Protein AF-A0A1Y2B8P3-F1 (afdb_monomer)

Structure (mmCIF, N/CA/C/O backbone):
data_AF-A0A1Y2B8P3-F1
#
_entry.id   AF-A0A1Y2B8P3-F1
#
loop_
_atom_site.group_PDB
_atom_site.id
_atom_site.type_symbol
_atom_site.label_atom_id
_atom_site.label_alt_id
_atom_site.label_comp_id
_atom_site.label_asym_id
_atom_site.label_entity_id
_atom_site.label_seq_id
_atom_site.pdbx_PDB_ins_code
_atom_site.Cartn_x
_atom_site.Cartn_y
_atom_site.Cartn_z
_atom_site.occupancy
_atom_site.B_iso_or_equiv
_atom_site.auth_seq_id
_atom_site.auth_comp_id
_atom_site.auth_asym_id
_atom_site.auth_atom_id
_atom_site.pdbx_PDB_model_num
ATOM 1 N N . MET A 1 1 ? 27.038 -26.775 -21.185 1.00 46.72 1 MET A N 1
ATOM 2 C CA . MET A 1 1 ? 25.776 -26.037 -20.957 1.00 46.72 1 MET A CA 1
ATOM 3 C C . MET A 1 1 ? 25.036 -26.763 -19.848 1.00 46.72 1 MET A C 1
ATOM 5 O O . MET A 1 1 ? 24.663 -27.905 -20.057 1.00 46.72 1 MET A O 1
ATOM 9 N N . VAL A 1 2 ? 24.943 -26.176 -18.654 1.00 48.19 2 VAL A N 1
ATOM 10 C CA . VAL A 1 2 ? 24.252 -26.799 -17.509 1.00 48.19 2 VAL A CA 1
ATOM 11 C C . VAL A 1 2 ? 22.767 -26.430 -17.603 1.00 48.19 2 VAL A C 1
ATOM 13 O O . VAL A 1 2 ? 22.477 -25.245 -17.801 1.00 48.19 2 VAL A O 1
ATOM 16 N N . PRO A 1 3 ? 21.832 -27.393 -17.536 1.00 65.56 3 PRO A N 1
ATOM 17 C CA . PRO A 1 3 ? 20.416 -27.124 -17.740 1.00 65.56 3 PRO A CA 1
ATOM 18 C C . PRO A 1 3 ? 19.868 -26.205 -16.641 1.00 65.56 3 PRO A C 1
ATOM 20 O O . PRO A 1 3 ? 20.123 -26.374 -15.453 1.00 65.56 3 PRO A O 1
ATOM 23 N N . HIS A 1 4 ? 19.088 -25.208 -17.061 1.00 61.28 4 HIS A N 1
ATOM 24 C CA . HIS A 1 4 ? 18.508 -24.154 -16.219 1.00 61.28 4 HIS A CA 1
ATOM 25 C C . HIS A 1 4 ? 17.565 -24.693 -15.114 1.00 61.28 4 HIS A C 1
ATOM 27 O O . HIS A 1 4 ? 17.224 -23.961 -14.180 1.00 61.28 4 HIS A O 1
ATOM 33 N N . ASN A 1 5 ? 17.175 -25.969 -15.181 1.00 67.38 5 ASN A N 1
ATOM 34 C CA . ASN A 1 5 ? 16.258 -26.600 -14.232 1.00 67.38 5 ASN A CA 1
ATOM 35 C C . ASN A 1 5 ? 16.913 -26.898 -12.871 1.00 67.38 5 ASN A C 1
ATOM 37 O O . ASN A 1 5 ? 16.301 -26.621 -11.839 1.00 67.38 5 ASN A O 1
ATOM 41 N N . ASP A 1 6 ? 18.196 -27.274 -12.834 1.00 70.31 6 ASP A N 1
ATOM 42 C CA . ASP A 1 6 ? 18.880 -27.635 -11.577 1.00 70.31 6 ASP A CA 1
ATOM 43 C C . ASP A 1 6 ? 18.997 -26.462 -10.593 1.00 70.31 6 ASP A C 1
ATOM 45 O O . ASP A 1 6 ? 19.042 -26.631 -9.370 1.00 70.31 6 ASP A O 1
ATOM 49 N N . ARG A 1 7 ? 19.021 -25.228 -11.112 1.00 74.12 7 ARG A N 1
ATOM 50 C CA . ARG A 1 7 ? 19.123 -24.022 -10.282 1.00 74.12 7 ARG A CA 1
ATOM 51 C C . ARG A 1 7 ? 17.813 -23.711 -9.559 1.00 74.12 7 ARG A C 1
ATOM 53 O O . ARG A 1 7 ? 17.855 -23.206 -8.438 1.00 74.12 7 ARG A O 1
ATOM 60 N N . LEU A 1 8 ? 16.673 -24.012 -10.177 1.00 75.88 8 LEU A N 1
ATOM 61 C CA . LEU A 1 8 ? 15.358 -23.804 -9.572 1.00 75.88 8 LEU A CA 1
ATOM 62 C C . LEU A 1 8 ? 15.060 -24.886 -8.526 1.00 75.88 8 LEU A C 1
ATOM 64 O O . LEU A 1 8 ? 14.583 -24.555 -7.440 1.00 75.88 8 LEU A O 1
ATOM 68 N N . GLU A 1 9 ? 15.455 -26.136 -8.785 1.00 82.94 9 GLU A N 1
ATOM 69 C CA . GLU A 1 9 ? 15.365 -27.242 -7.819 1.00 82.94 9 GLU A CA 1
ATOM 70 C C . GLU A 1 9 ? 16.160 -26.945 -6.535 1.00 82.94 9 GLU A C 1
ATOM 72 O O . GLU A 1 9 ? 15.686 -27.157 -5.415 1.00 82.94 9 GLU A O 1
ATOM 77 N N . LYS A 1 10 ? 17.368 -26.384 -6.688 1.00 82.12 10 LYS A N 1
ATOM 78 C CA . LYS A 1 10 ? 18.251 -26.046 -5.564 1.00 82.12 10 LYS A CA 1
ATOM 79 C C . LYS A 1 10 ? 17.692 -24.918 -4.692 1.00 82.12 10 LYS A C 1
ATOM 81 O O . LYS A 1 10 ? 17.841 -24.957 -3.473 1.00 82.12 10 LYS A O 1
ATOM 86 N N . ILE A 1 11 ? 17.014 -23.938 -5.294 1.00 79.75 11 ILE A N 1
ATOM 87 C CA . ILE A 1 11 ? 16.354 -22.847 -4.557 1.00 79.75 11 ILE A CA 1
ATOM 88 C C . ILE A 1 11 ? 15.115 -23.361 -3.813 1.00 79.75 11 ILE A C 1
ATOM 90 O O . ILE A 1 11 ? 14.851 -22.923 -2.692 1.00 79.75 11 ILE A O 1
ATOM 94 N N . ARG A 1 12 ? 14.382 -24.318 -4.395 1.00 81.81 12 ARG A N 1
ATOM 95 C CA . ARG A 1 12 ? 13.201 -24.925 -3.765 1.00 81.81 12 ARG A CA 1
ATOM 96 C C . ARG A 1 12 ? 13.580 -25.724 -2.513 1.00 81.81 12 ARG A C 1
ATOM 98 O O . ARG A 1 12 ? 13.026 -25.467 -1.447 1.00 81.81 12 ARG A O 1
ATOM 105 N N . LYS A 1 13 ? 14.621 -26.563 -2.604 1.00 83.12 13 LYS A N 1
ATOM 106 C CA . LYS A 1 13 ? 15.152 -27.331 -1.460 1.00 83.12 13 LYS A CA 1
ATOM 107 C C . LYS A 1 13 ? 15.661 -26.448 -0.312 1.00 83.12 13 LYS A C 1
ATOM 109 O O . LYS A 1 13 ? 15.440 -26.780 0.847 1.00 83.12 13 LYS A O 1
ATOM 114 N N . LEU A 1 14 ? 16.284 -25.303 -0.612 1.00 75.44 14 LEU A N 1
ATOM 115 C CA . LEU A 1 14 ? 16.762 -24.365 0.419 1.00 75.44 14 LEU A CA 1
ATOM 116 C C . LEU A 1 14 ? 15.627 -23.631 1.159 1.00 75.44 14 LEU A C 1
ATOM 118 O O . LEU A 1 14 ? 15.814 -23.223 2.305 1.00 75.44 14 LEU A O 1
ATOM 122 N N . ARG A 1 15 ? 14.455 -23.460 0.531 1.00 76.62 15 ARG A N 1
ATOM 123 C CA . ARG A 1 15 ? 13.270 -22.870 1.180 1.00 76.62 15 ARG A CA 1
ATOM 124 C C . ARG A 1 15 ? 12.513 -23.866 2.057 1.00 76.62 15 ARG A C 1
ATOM 126 O O . ARG A 1 15 ? 11.946 -23.464 3.065 1.00 76.62 15 ARG A O 1
ATOM 133 N N . GLU A 1 16 ? 12.520 -25.149 1.714 1.00 73.81 16 GLU A N 1
ATOM 134 C CA . GLU A 1 16 ? 11.875 -26.183 2.537 1.00 73.81 16 GLU A CA 1
ATOM 135 C C . GLU A 1 16 ? 12.675 -26.486 3.812 1.00 73.81 16 GLU A C 1
ATOM 137 O O . GLU A 1 16 ? 12.085 -26.710 4.867 1.00 73.81 16 GLU A O 1
ATOM 142 N N . SER A 1 17 ? 14.010 -26.387 3.770 1.00 65.81 17 SER A N 1
ATOM 143 C CA . SER A 1 17 ? 14.852 -26.590 4.959 1.00 65.81 17 SER A CA 1
ATOM 144 C C . SER A 1 17 ? 14.740 -25.484 6.017 1.00 65.81 17 SER A C 1
ATOM 146 O O . SER A 1 17 ? 15.116 -25.712 7.162 1.00 65.81 17 SER A O 1
ATOM 148 N N . THR A 1 18 ? 14.229 -24.298 5.672 1.00 60.62 18 THR A N 1
ATOM 149 C CA . THR A 1 18 ? 14.088 -23.161 6.605 1.00 60.62 18 THR A CA 1
ATOM 150 C C . THR A 1 18 ? 12.696 -23.030 7.227 1.00 60.62 18 THR A C 1
ATOM 152 O O . THR A 1 18 ? 12.517 -22.218 8.131 1.00 60.62 18 THR A O 1
ATOM 155 N N . LEU A 1 19 ? 11.720 -23.844 6.805 1.00 57.12 19 LEU A N 1
ATOM 156 C CA . LEU A 1 19 ? 10.355 -23.846 7.355 1.00 57.12 19 LEU A CA 1
ATOM 157 C C . LEU A 1 19 ? 10.134 -24.871 8.478 1.00 57.12 19 LEU A C 1
ATOM 159 O O . LEU A 1 19 ? 9.033 -24.958 9.020 1.00 57.12 19 LEU A O 1
ATOM 163 N N . LYS A 1 20 ? 11.167 -25.622 8.875 1.00 52.81 20 LYS A N 1
ATOM 164 C CA . LYS A 1 20 ? 11.094 -26.499 10.046 1.00 52.81 20 LYS A CA 1
ATOM 165 C C . LYS A 1 20 ? 11.298 -25.651 11.306 1.00 52.81 20 LYS A C 1
ATOM 167 O O . LYS A 1 20 ? 12.425 -25.394 11.721 1.00 52.81 20 LYS A O 1
ATOM 172 N N . ALA A 1 21 ? 10.190 -25.134 11.834 1.00 54.94 21 ALA A N 1
ATOM 173 C CA . ALA A 1 21 ? 10.159 -24.329 13.048 1.00 54.94 21 ALA A CA 1
ATOM 174 C C . ALA A 1 21 ? 10.786 -25.102 14.228 1.00 54.94 21 ALA A C 1
ATOM 176 O O . ALA A 1 21 ? 10.507 -26.293 14.376 1.00 54.94 21 ALA A O 1
ATOM 177 N N . PRO A 1 22 ? 11.621 -24.459 15.063 1.00 55.53 22 PRO A N 1
ATOM 178 C CA . PRO A 1 22 ? 12.105 -25.078 16.287 1.00 55.53 22 PRO A CA 1
ATOM 179 C C . PRO A 1 22 ? 10.927 -25.255 17.251 1.00 55.53 22 PRO A C 1
ATOM 181 O O . PRO A 1 22 ? 10.302 -24.274 17.658 1.00 55.53 22 PRO A O 1
ATOM 184 N N . GLU A 1 23 ? 10.609 -26.503 17.598 1.00 54.78 23 GLU A N 1
ATOM 185 C CA . GLU A 1 23 ? 9.696 -26.809 18.698 1.00 54.78 23 GLU A CA 1
ATOM 186 C C . GLU A 1 23 ? 10.291 -26.245 19.993 1.00 54.78 23 GLU A C 1
ATOM 188 O O . GLU A 1 23 ? 11.358 -26.662 20.447 1.00 54.78 23 GLU A O 1
ATOM 193 N N . LEU A 1 24 ? 9.627 -25.234 20.553 1.00 55.31 24 LEU A N 1
ATOM 194 C CA . LEU A 1 24 ? 9.978 -24.674 21.851 1.00 55.31 24 LEU A CA 1
ATOM 195 C C . LEU A 1 24 ? 9.462 -25.606 22.958 1.00 55.31 24 LEU A C 1
ATOM 197 O O . LEU A 1 24 ? 8.311 -26.045 22.887 1.00 55.31 24 LEU A O 1
ATOM 201 N N . PRO A 1 25 ? 10.272 -25.888 23.992 1.00 63.84 25 PRO A N 1
ATOM 202 C CA . PRO A 1 25 ? 9.854 -26.729 25.104 1.00 63.84 25 PRO A CA 1
ATOM 203 C C . PRO A 1 25 ? 8.739 -26.059 25.934 1.00 63.84 25 PRO A C 1
ATOM 205 O O . PRO A 1 25 ? 8.712 -24.829 26.057 1.00 63.84 25 PRO A O 1
ATOM 208 N N . PRO A 1 26 ? 7.829 -26.849 26.535 1.00 56.62 26 PRO A N 1
ATOM 209 C CA . PRO A 1 26 ? 6.727 -26.339 27.343 1.00 56.62 26 PRO A CA 1
ATOM 210 C C . PRO A 1 26 ? 7.243 -25.651 28.615 1.00 56.62 26 PRO A C 1
ATOM 212 O O . PRO A 1 26 ? 7.937 -26.247 29.439 1.00 56.62 26 PRO A O 1
ATOM 215 N N . LEU A 1 27 ? 6.880 -24.378 28.787 1.00 44.50 27 LEU A N 1
ATOM 216 C CA . LEU A 1 27 ? 7.167 -23.608 29.995 1.00 44.50 27 LEU A CA 1
ATOM 217 C C . LEU A 1 27 ? 6.227 -24.051 31.125 1.00 44.50 27 LEU A C 1
ATOM 219 O O . LEU A 1 27 ? 5.074 -23.628 31.195 1.00 44.50 27 LEU A O 1
ATOM 223 N N . HIS A 1 28 ? 6.735 -24.879 32.035 1.00 43.12 28 HIS A N 1
ATOM 224 C CA . HIS A 1 28 ? 6.112 -25.110 33.335 1.00 43.12 28 HIS A CA 1
ATOM 225 C C . HIS A 1 28 ? 6.264 -23.848 34.198 1.00 43.12 28 HIS A C 1
ATOM 227 O O . HIS A 1 28 ? 7.328 -23.573 34.748 1.00 43.12 28 HIS A O 1
ATOM 233 N N . LEU A 1 29 ? 5.191 -23.066 34.314 1.00 45.19 29 LEU A N 1
ATOM 234 C CA . LEU A 1 29 ? 5.095 -21.974 35.280 1.00 45.19 29 LEU A CA 1
ATOM 235 C C . LEU A 1 29 ? 4.872 -22.574 36.676 1.00 45.19 29 LEU A C 1
ATOM 237 O O . LEU A 1 29 ? 3.824 -23.148 36.962 1.00 45.19 29 LEU A O 1
ATOM 241 N N . SER A 1 30 ? 5.875 -22.462 37.546 1.00 48.34 30 SER A N 1
ATOM 242 C CA . SER A 1 30 ? 5.807 -22.900 38.941 1.00 48.34 30 SER A CA 1
ATOM 243 C C . SER A 1 30 ? 4.8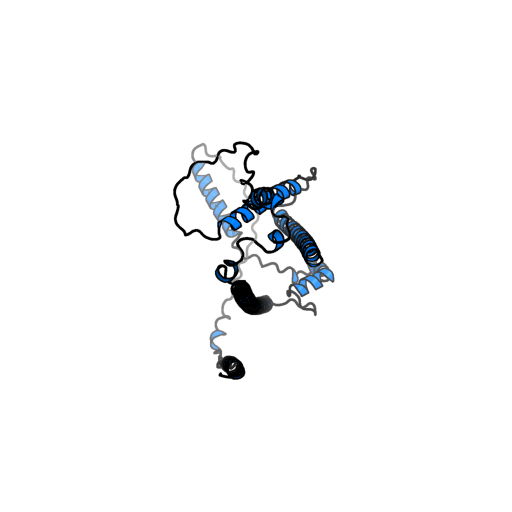07 -22.057 39.746 1.00 48.34 30 SER A C 1
ATOM 245 O O . SER A 1 30 ? 4.876 -20.826 39.749 1.00 48.34 30 SER A O 1
ATOM 247 N N . ALA A 1 31 ? 3.922 -22.738 40.481 1.00 54.88 31 ALA A N 1
ATOM 248 C CA . ALA A 1 31 ? 2.807 -22.207 41.278 1.00 54.88 31 ALA A CA 1
ATOM 249 C C . ALA A 1 31 ? 3.180 -21.184 42.377 1.00 54.88 31 ALA A C 1
ATOM 251 O O . ALA A 1 31 ? 2.311 -20.561 42.982 1.00 54.88 31 ALA A O 1
ATOM 252 N N . THR A 1 32 ? 4.466 -20.956 42.628 1.00 56.25 32 THR A N 1
ATOM 253 C CA . THR A 1 32 ? 4.985 -20.062 43.671 1.00 56.25 32 THR A CA 1
ATOM 254 C C . THR A 1 32 ? 4.811 -18.567 43.376 1.00 56.25 32 THR A C 1
ATOM 256 O O . THR A 1 32 ? 4.870 -17.763 44.304 1.00 56.25 32 THR A O 1
ATOM 259 N N . ALA A 1 33 ? 4.543 -18.165 42.129 1.00 45.50 33 ALA A N 1
ATOM 260 C CA . ALA A 1 33 ? 4.318 -16.753 41.785 1.00 45.50 33 ALA A CA 1
ATOM 261 C C . ALA A 1 33 ? 2.894 -16.249 42.113 1.00 45.50 33 ALA A C 1
ATOM 263 O O . ALA A 1 33 ? 2.689 -15.046 42.266 1.00 45.50 33 ALA A O 1
ATOM 264 N N . LEU A 1 34 ? 1.919 -17.152 42.269 1.00 48.59 34 LEU A N 1
ATOM 265 C CA . LEU A 1 34 ? 0.507 -16.806 42.487 1.00 48.59 34 LEU A CA 1
ATOM 266 C C . LEU A 1 34 ? 0.172 -16.465 43.951 1.00 48.59 34 LEU A C 1
ATOM 268 O O . LEU A 1 34 ? -0.826 -15.801 44.213 1.00 48.59 34 LEU A O 1
ATOM 272 N N . ALA A 1 35 ? 1.026 -16.835 44.909 1.00 50.50 35 ALA A N 1
ATOM 273 C CA . ALA A 1 35 ? 0.770 -16.607 46.335 1.00 50.50 35 ALA A CA 1
ATOM 274 C C . ALA A 1 35 ? 1.104 -15.181 46.826 1.00 50.50 35 ALA A C 1
ATOM 276 O O . ALA A 1 35 ? 0.741 -14.817 47.941 1.00 50.50 35 ALA A O 1
ATOM 277 N N . ARG A 1 36 ? 1.781 -14.347 46.020 1.00 45.12 36 ARG A N 1
ATOM 278 C CA . ARG A 1 36 ? 2.266 -13.024 46.468 1.00 45.12 36 ARG A CA 1
ATOM 279 C C . ARG A 1 36 ? 1.333 -11.851 46.149 1.00 45.12 36 ARG A C 1
ATOM 281 O O . ARG A 1 36 ? 1.611 -10.734 46.568 1.00 45.12 36 ARG A O 1
ATOM 288 N N . ALA A 1 37 ? 0.231 -12.091 45.438 1.00 45.75 37 ALA A N 1
ATOM 289 C CA . ALA A 1 37 ? -0.737 -11.052 45.072 1.00 45.75 37 ALA A CA 1
ATOM 290 C C . ALA A 1 37 ? -1.914 -10.912 46.061 1.00 45.75 37 ALA A C 1
ATOM 292 O O . ALA A 1 37 ? -2.715 -9.994 45.922 1.00 45.75 37 ALA A O 1
ATOM 293 N N . ALA A 1 38 ? -2.026 -11.789 47.067 1.00 49.84 38 ALA A N 1
ATOM 294 C CA . ALA A 1 38 ? -3.210 -11.882 47.928 1.00 49.84 38 ALA A CA 1
ATOM 295 C C . ALA A 1 38 ? -3.135 -11.100 49.260 1.00 49.84 38 ALA A C 1
ATOM 297 O O . ALA A 1 38 ? -4.052 -11.211 50.065 1.00 49.84 38 ALA A O 1
ATOM 298 N N . SER A 1 39 ? -2.080 -10.318 49.533 1.00 48.00 39 SER A N 1
ATOM 299 C CA . SER A 1 39 ? -1.855 -9.727 50.871 1.00 48.00 39 SER A CA 1
ATOM 300 C C . SER A 1 39 ? -1.820 -8.194 50.934 1.00 48.00 39 SER A C 1
ATOM 302 O O . SER A 1 39 ? -1.181 -7.642 51.827 1.00 48.00 39 SER A O 1
ATOM 304 N N . ALA A 1 40 ? -2.477 -7.482 50.017 1.00 40.34 40 ALA A N 1
ATOM 305 C CA . ALA A 1 40 ? -2.547 -6.018 50.056 1.00 40.34 40 ALA A CA 1
ATOM 306 C C . ALA A 1 40 ? -3.995 -5.534 50.236 1.00 40.34 40 ALA A C 1
ATOM 308 O O . ALA A 1 40 ? -4.701 -5.251 49.272 1.00 40.34 40 ALA A O 1
ATOM 309 N N . SER A 1 41 ? -4.433 -5.452 51.492 1.00 44.94 41 SER A N 1
ATOM 310 C CA . SER A 1 41 ? -5.698 -4.830 51.896 1.00 44.94 41 SER A CA 1
ATOM 311 C C . SER A 1 41 ? -5.562 -3.299 51.897 1.00 44.94 41 SER A C 1
ATOM 313 O O . SER A 1 41 ? -4.628 -2.794 52.523 1.00 44.94 41 SER A O 1
ATOM 315 N N . PRO A 1 42 ? -6.472 -2.527 51.274 1.00 46.88 42 PRO A N 1
ATOM 316 C CA . PRO A 1 42 ? -6.477 -1.075 51.402 1.00 46.88 42 PRO A CA 1
ATOM 317 C C . PRO A 1 42 ? -7.298 -0.636 52.624 1.00 46.88 42 PRO A C 1
ATOM 319 O O . PRO A 1 42 ? -8.472 -0.974 52.771 1.00 46.88 42 PRO A O 1
ATOM 322 N N . SER A 1 43 ? -6.665 0.131 53.510 1.00 40.41 43 SER A N 1
ATOM 323 C CA . SER A 1 43 ? -7.282 0.750 54.682 1.00 40.41 43 SER A CA 1
ATOM 324 C C . SER A 1 43 ? -8.236 1.880 54.287 1.00 40.41 43 SER A C 1
ATOM 326 O O . SER A 1 43 ? -7.856 2.830 53.602 1.00 40.41 43 SER A O 1
ATOM 328 N N . ILE A 1 44 ? -9.463 1.772 54.787 1.00 42.38 44 ILE A N 1
ATOM 329 C CA . ILE A 1 44 ? -10.532 2.769 54.770 1.00 42.38 44 ILE A CA 1
ATOM 330 C C . ILE A 1 44 ? -10.110 3.967 55.635 1.00 42.38 44 ILE A C 1
ATOM 332 O O . ILE A 1 44 ? -9.839 3.796 56.821 1.00 42.38 44 ILE A O 1
ATOM 336 N N . ILE A 1 45 ? -10.082 5.176 55.065 1.00 40.94 45 ILE A N 1
ATOM 337 C CA . ILE A 1 45 ? -10.025 6.428 55.834 1.00 40.94 45 ILE A CA 1
ATOM 338 C C . ILE A 1 45 ? -11.376 7.123 55.681 1.00 40.94 45 ILE A C 1
ATOM 340 O O . ILE A 1 45 ? -11.777 7.521 54.587 1.00 40.94 45 ILE A O 1
ATOM 344 N N . SER A 1 46 ? -12.079 7.218 56.806 1.00 40.44 46 SER A N 1
ATOM 345 C CA . SER A 1 46 ? -13.299 7.985 57.002 1.00 40.44 46 SER A CA 1
ATOM 346 C C . SER A 1 46 ? -12.974 9.480 57.052 1.00 40.44 46 SER A C 1
ATOM 348 O O . SER A 1 46 ? -12.143 9.920 57.841 1.00 40.44 46 SER A O 1
ATOM 350 N N . ASN A 1 47 ? -13.656 10.282 56.233 1.00 40.06 47 ASN A N 1
ATOM 351 C CA . ASN A 1 47 ? -13.591 11.738 56.330 1.00 40.06 47 ASN A CA 1
ATOM 352 C C . ASN A 1 47 ? -14.835 12.246 57.055 1.00 40.06 47 ASN A C 1
ATOM 354 O O . ASN A 1 47 ? -15.951 12.182 56.540 1.00 40.06 47 ASN A O 1
ATOM 358 N N . GLY A 1 48 ? -14.605 12.715 58.280 1.00 35.59 48 GLY A N 1
ATOM 359 C CA . GLY A 1 48 ? -15.584 13.378 59.122 1.00 35.59 48 GLY A CA 1
ATOM 360 C C . GLY A 1 48 ? -16.011 14.734 58.564 1.00 35.59 48 GLY A C 1
ATOM 361 O O . GLY A 1 48 ? -15.216 15.510 58.036 1.00 35.59 48 GLY A O 1
ATOM 362 N N . SER A 1 49 ? -17.303 14.990 58.722 1.00 41.41 49 SER A N 1
ATOM 363 C CA . SER A 1 49 ? -17.988 16.259 58.518 1.00 41.41 49 SER A CA 1
ATOM 364 C C . SER A 1 49 ? -17.580 17.262 59.604 1.00 41.41 49 SER A C 1
ATOM 366 O O . SER A 1 49 ? -17.750 16.957 60.785 1.00 41.41 49 SER A O 1
ATOM 368 N N . VAL A 1 50 ? -17.143 18.471 59.228 1.00 39.28 50 VAL A N 1
ATOM 369 C CA . VAL A 1 50 ? -17.179 19.650 60.111 1.00 39.28 50 VAL A CA 1
ATOM 370 C C . VAL A 1 50 ? -17.602 20.890 59.313 1.00 39.28 50 VAL A C 1
ATOM 372 O O . VAL A 1 50 ? -17.059 21.196 58.254 1.00 39.28 50 VAL A O 1
ATOM 375 N N . SER A 1 51 ? -18.620 21.556 59.858 1.00 38.88 51 SER A N 1
ATOM 376 C CA . SER A 1 51 ? -19.298 22.786 59.430 1.00 38.88 51 SER A CA 1
ATOM 377 C C . SER A 1 51 ? -18.414 24.048 59.566 1.00 38.88 51 SER A C 1
ATOM 379 O O . SER A 1 51 ? -17.504 24.051 60.398 1.00 38.88 51 SER A O 1
ATOM 381 N N . PRO A 1 52 ? -18.661 25.139 58.805 1.00 49.41 52 PRO A N 1
ATOM 382 C CA . PRO A 1 52 ? -17.833 26.339 58.827 1.00 49.41 52 PRO A CA 1
ATOM 383 C C . PRO A 1 52 ? -18.344 27.352 59.861 1.00 49.41 52 PRO A C 1
ATOM 385 O O . PRO A 1 52 ? -19.446 27.883 59.740 1.00 49.41 52 PRO A O 1
ATOM 388 N N . ALA A 1 53 ? -17.526 27.685 60.856 1.00 40.44 53 ALA A N 1
ATOM 389 C CA . ALA A 1 53 ? -17.790 28.812 61.744 1.00 40.44 53 ALA A CA 1
ATOM 390 C C . ALA A 1 53 ? -16.474 29.418 62.239 1.00 40.44 53 ALA A C 1
ATOM 392 O O . ALA A 1 53 ? -15.810 28.828 63.082 1.00 40.44 53 ALA A O 1
ATOM 393 N N . ALA A 1 54 ? -16.105 30.578 61.687 1.00 40.28 54 ALA A N 1
ATOM 394 C CA . ALA A 1 54 ? -15.456 31.697 62.383 1.00 40.28 54 ALA A CA 1
ATOM 395 C C . ALA A 1 54 ? -14.866 32.668 61.351 1.00 40.28 54 ALA A C 1
ATOM 397 O O . ALA A 1 54 ? -13.773 32.480 60.823 1.00 40.28 54 ALA A O 1
ATOM 398 N N . VAL A 1 55 ? -15.612 33.740 61.091 1.00 52.41 55 VAL A N 1
ATOM 399 C CA . VAL A 1 55 ? -15.113 34.960 60.458 1.00 52.41 55 VAL A CA 1
ATOM 400 C C . VAL A 1 55 ? -14.154 35.624 61.446 1.00 52.41 55 VAL A C 1
ATOM 402 O O . VAL A 1 55 ? -14.587 36.246 62.415 1.00 52.41 55 VAL A O 1
ATOM 405 N N . SER A 1 56 ? -12.849 35.482 61.222 1.00 47.16 56 SER A N 1
ATOM 406 C CA . SER A 1 56 ? -11.833 36.293 61.889 1.00 47.16 56 SER A CA 1
ATOM 407 C C . SER A 1 56 ? -11.470 37.485 61.001 1.00 47.16 56 SER A C 1
ATOM 409 O O . SER A 1 56 ? -11.223 37.370 59.801 1.00 47.16 56 SER A O 1
ATOM 411 N N . LYS A 1 57 ? -11.512 38.672 61.609 1.00 52.31 57 LYS A N 1
ATOM 412 C CA . LYS A 1 57 ? -11.146 39.957 61.009 1.00 52.31 57 LYS A CA 1
ATOM 413 C C . LYS A 1 57 ? -9.711 39.891 60.482 1.00 52.31 57 LYS A C 1
ATOM 415 O O . LYS A 1 57 ? -8.772 39.787 61.267 1.00 52.31 57 LYS A O 1
ATOM 420 N N . ILE A 1 58 ? -9.549 40.003 59.167 1.00 43.53 58 ILE A N 1
ATOM 421 C CA . ILE A 1 58 ? -8.242 40.161 58.530 1.00 43.53 58 ILE A CA 1
ATOM 422 C C . ILE A 1 58 ? -7.788 41.604 58.760 1.00 43.53 58 ILE A C 1
ATOM 424 O O . ILE A 1 58 ? -8.282 42.544 58.139 1.00 43.53 58 ILE A O 1
ATOM 428 N N . VAL A 1 59 ? -6.855 41.776 59.693 1.00 50.78 59 VAL A N 1
ATOM 429 C CA . VAL A 1 59 ? -6.041 42.987 59.809 1.00 50.78 59 VAL A CA 1
ATOM 430 C C . VAL A 1 59 ? -5.068 42.982 58.632 1.00 50.78 59 VAL A C 1
ATOM 432 O O . VAL A 1 59 ? -4.314 42.031 58.464 1.00 50.78 59 VAL A O 1
ATOM 435 N N . ILE A 1 60 ? -5.106 44.024 57.802 1.00 53.69 60 ILE A N 1
ATOM 436 C CA . ILE A 1 60 ? -4.200 44.211 56.662 1.00 53.69 60 ILE A CA 1
ATOM 437 C C . ILE A 1 60 ? -2.879 44.802 57.190 1.00 53.69 60 ILE A C 1
ATOM 439 O O . ILE A 1 60 ? -2.887 45.957 57.633 1.00 53.69 60 ILE A O 1
ATOM 443 N N . PRO A 1 61 ? -1.740 44.080 57.157 1.00 53.81 61 PRO A N 1
ATOM 444 C CA . PRO A 1 61 ? -0.457 44.665 57.515 1.00 53.81 61 PRO A CA 1
ATOM 445 C C . PRO A 1 61 ? 0.056 45.576 56.393 1.00 53.81 61 PRO A C 1
ATOM 447 O O . PRO A 1 61 ? 0.034 45.255 55.202 1.00 53.81 61 PRO A O 1
ATOM 450 N N . LYS A 1 62 ? 0.532 46.756 56.793 1.00 53.88 62 LYS A N 1
ATOM 451 C CA . LYS A 1 62 ? 1.132 47.758 55.913 1.00 53.88 62 LYS A CA 1
ATOM 452 C C . LYS A 1 62 ? 2.516 47.291 55.433 1.00 53.88 62 LYS A C 1
ATOM 454 O O . LYS A 1 62 ? 3.482 47.298 56.184 1.00 53.88 62 LYS A O 1
ATOM 459 N N . GLY A 1 63 ? 2.624 46.994 54.139 1.00 52.97 63 GLY A N 1
ATOM 460 C CA . GLY A 1 63 ? 3.665 47.595 53.294 1.00 52.97 63 GLY A CA 1
ATOM 461 C C . GLY A 1 63 ? 4.992 46.869 53.038 1.00 52.97 63 GLY A C 1
ATOM 462 O O . GLY A 1 63 ? 5.770 47.418 52.263 1.00 52.97 63 GLY A O 1
ATOM 463 N N . LYS A 1 64 ? 5.294 45.684 53.598 1.00 54.56 64 LYS A N 1
ATOM 464 C CA . LYS A 1 64 ? 6.573 44.983 53.285 1.00 54.56 64 LYS A CA 1
ATOM 465 C C . LYS A 1 64 ? 6.504 43.465 53.024 1.00 54.56 64 LYS A C 1
ATOM 467 O O . LYS A 1 64 ? 7.511 42.892 52.630 1.00 54.56 64 LYS A O 1
ATOM 472 N N . GLU A 1 65 ? 5.340 42.822 53.128 1.00 52.00 65 GLU A N 1
ATOM 473 C CA . GLU A 1 65 ? 5.189 41.348 53.013 1.00 52.00 65 GLU A CA 1
ATOM 474 C C . GLU A 1 65 ? 4.603 40.855 51.673 1.00 52.00 65 GLU A C 1
ATOM 476 O O . GLU A 1 65 ? 4.248 39.691 51.511 1.00 52.00 65 GLU A O 1
ATOM 481 N N . ILE A 1 66 ? 4.467 41.728 50.673 1.00 52.72 66 ILE A N 1
ATOM 482 C CA . ILE A 1 66 ? 3.746 41.377 49.435 1.00 52.72 66 ILE A CA 1
ATOM 483 C C . ILE A 1 66 ? 4.580 40.442 48.536 1.00 52.72 66 ILE A C 1
ATOM 485 O O . ILE A 1 66 ? 4.024 39.649 47.782 1.00 52.72 66 ILE A O 1
ATOM 489 N N . ILE A 1 67 ? 5.913 40.473 48.633 1.00 52.66 67 ILE A N 1
ATOM 490 C CA . ILE A 1 67 ? 6.795 39.717 47.727 1.00 52.66 67 ILE A CA 1
ATOM 491 C C . ILE A 1 67 ? 6.932 38.240 48.149 1.00 52.66 67 ILE A C 1
ATOM 493 O O . ILE A 1 67 ? 6.993 37.369 47.280 1.00 52.66 67 ILE A O 1
ATOM 497 N N . SER A 1 68 ? 6.909 37.926 49.452 1.00 56.41 68 SER A N 1
ATOM 498 C CA . SER A 1 68 ? 6.995 36.542 49.958 1.00 56.41 68 SER A CA 1
ATOM 499 C C . SER A 1 68 ? 5.724 35.736 49.667 1.00 56.41 68 SER A C 1
ATOM 501 O O . SER A 1 68 ? 5.800 34.567 49.289 1.00 56.41 68 SER A O 1
ATOM 503 N N . ASN A 1 69 ? 4.560 36.386 49.713 1.00 57.12 69 ASN A N 1
ATOM 504 C CA . ASN A 1 69 ? 3.272 35.731 49.482 1.00 57.12 69 ASN A CA 1
ATOM 505 C C . ASN A 1 69 ? 3.043 35.333 48.016 1.00 57.12 69 ASN A C 1
ATOM 507 O O . ASN A 1 69 ? 2.318 34.374 47.758 1.00 57.12 69 ASN A O 1
ATOM 511 N N . VAL A 1 70 ? 3.674 36.020 47.052 1.00 63.91 70 VAL A N 1
ATOM 512 C CA . VAL A 1 70 ? 3.580 35.701 45.611 1.00 63.91 70 VAL A CA 1
ATOM 513 C C . VAL A 1 70 ? 4.350 34.426 45.265 1.00 63.91 70 VAL A C 1
ATOM 515 O O . VAL A 1 70 ? 3.928 33.643 44.417 1.00 63.91 70 VAL A O 1
ATOM 518 N N . TRP A 1 71 ? 5.497 34.201 45.906 1.00 60.84 71 TRP A N 1
ATOM 519 C CA . TRP A 1 71 ? 6.273 32.983 45.688 1.00 60.84 71 TRP A CA 1
ATOM 520 C C . TRP A 1 71 ? 5.586 31.768 46.316 1.00 60.84 71 TRP A C 1
ATOM 522 O O . TRP A 1 71 ? 5.479 30.729 45.670 1.00 60.84 71 TRP A O 1
ATOM 532 N N . GLU A 1 72 ? 5.023 31.917 47.516 1.00 67.19 72 GLU A N 1
ATOM 533 C CA . GLU A 1 72 ? 4.250 30.853 48.161 1.00 67.19 72 GLU A CA 1
ATOM 534 C C . GLU A 1 72 ? 2.941 30.532 47.433 1.00 67.19 72 GLU A C 1
ATOM 536 O O . GLU A 1 72 ? 2.579 29.360 47.328 1.00 67.19 72 GLU A O 1
ATOM 541 N N . THR A 1 73 ? 2.247 31.535 46.885 1.00 63.75 73 THR A N 1
ATOM 542 C CA . THR A 1 73 ? 1.083 31.297 46.012 1.00 63.75 73 THR A CA 1
ATOM 543 C C . THR A 1 73 ? 1.494 30.610 44.720 1.00 63.75 73 THR A C 1
ATOM 545 O O . THR A 1 73 ? 0.881 29.606 44.387 1.00 63.75 73 THR A O 1
ATOM 548 N N . ARG A 1 74 ? 2.586 31.018 44.060 1.00 63.28 74 ARG A N 1
ATOM 549 C CA . ARG A 1 74 ? 3.098 30.308 42.870 1.00 63.28 74 ARG A CA 1
ATOM 550 C C . ARG A 1 74 ? 3.550 28.879 43.164 1.00 63.28 74 ARG A C 1
ATOM 552 O O . ARG A 1 74 ? 3.417 28.013 42.303 1.00 63.28 74 ARG A O 1
ATOM 559 N N . ILE A 1 75 ? 4.109 28.611 44.344 1.00 63.03 75 ILE A N 1
ATOM 560 C CA . ILE A 1 75 ? 4.443 27.244 44.763 1.00 63.03 75 ILE A CA 1
ATOM 561 C C . ILE A 1 75 ? 3.169 26.450 44.980 1.00 63.03 75 ILE A C 1
ATOM 563 O O . ILE A 1 75 ? 3.057 25.362 44.433 1.00 63.03 75 ILE A O 1
ATOM 567 N N . LYS A 1 76 ? 2.193 26.992 45.713 1.00 63.44 76 LYS A N 1
ATOM 568 C CA . LYS A 1 76 ? 0.895 26.343 45.919 1.00 63.44 76 LYS A CA 1
ATOM 569 C C . LYS A 1 76 ? 0.191 26.077 44.583 1.00 63.44 76 LYS A C 1
ATOM 571 O O . LYS A 1 76 ? -0.224 24.948 44.364 1.00 63.44 76 LYS A O 1
ATOM 576 N N . GLU A 1 77 ? 0.149 27.040 43.663 1.00 62.38 77 GLU A N 1
ATOM 577 C CA . GLU A 1 77 ? -0.381 26.893 42.295 1.00 62.38 77 GLU A CA 1
ATOM 578 C C . GLU A 1 77 ? 0.328 25.770 41.525 1.00 62.38 77 GLU A C 1
ATOM 580 O O . GLU A 1 77 ? -0.333 24.890 40.981 1.00 62.38 77 GLU A O 1
ATOM 585 N N . ARG A 1 78 ? 1.668 25.710 41.567 1.00 61.41 78 ARG A N 1
ATOM 586 C CA . ARG A 1 78 ? 2.427 24.598 40.965 1.00 61.41 78 ARG A CA 1
ATOM 587 C C . ARG A 1 78 ? 2.117 23.248 41.613 1.00 61.41 78 ARG A C 1
ATOM 589 O O . ARG A 1 78 ? 2.083 22.238 40.916 1.00 61.41 78 ARG A O 1
ATOM 596 N N . THR A 1 79 ? 1.889 23.208 42.922 1.00 58.31 79 THR A N 1
ATOM 597 C CA . THR A 1 79 ? 1.555 21.973 43.645 1.00 58.31 79 THR A CA 1
ATOM 598 C C . THR A 1 79 ? 0.126 21.502 43.345 1.00 58.31 79 THR A C 1
ATOM 600 O O . THR A 1 79 ? -0.113 20.297 43.267 1.00 58.31 79 THR A O 1
ATOM 603 N N . TYR A 1 80 ? -0.823 22.420 43.133 1.00 56.53 80 TYR A N 1
ATOM 604 C CA . TYR A 1 80 ? -2.205 22.083 42.771 1.00 56.53 80 TYR A CA 1
ATOM 605 C C . TYR A 1 80 ? -2.359 21.695 41.292 1.00 56.53 80 TYR A C 1
ATOM 607 O O . TYR A 1 80 ? -3.131 20.782 40.997 1.00 56.53 80 TYR A O 1
ATOM 615 N N . ASP A 1 81 ? -1.567 22.274 40.384 1.00 55.06 81 ASP A N 1
ATOM 616 C CA . ASP A 1 81 ? -1.598 21.917 38.957 1.00 55.06 81 ASP A CA 1
ATOM 617 C C . ASP A 1 81 ? -0.939 20.558 38.650 1.00 55.06 81 ASP A C 1
ATOM 619 O O . ASP A 1 81 ? -1.328 19.874 37.702 1.00 55.06 81 ASP A O 1
ATOM 623 N N . LEU A 1 82 ? 0.015 20.101 39.470 1.00 55.56 82 LEU A N 1
ATOM 624 C CA . LEU A 1 82 ? 0.693 18.809 39.268 1.00 55.56 82 LEU A CA 1
ATOM 625 C C . LEU A 1 82 ? -0.033 17.616 39.923 1.00 55.56 82 LEU A C 1
ATOM 627 O O . LEU A 1 82 ? 0.143 16.473 39.493 1.00 55.56 82 LEU A O 1
ATOM 631 N N . ASN A 1 83 ? -0.898 17.866 40.911 1.00 52.09 83 ASN A N 1
ATOM 632 C CA . ASN A 1 83 ? -1.663 16.826 41.613 1.00 52.09 83 ASN A CA 1
ATOM 633 C C . ASN A 1 83 ? -3.044 16.530 40.997 1.00 52.09 83 ASN A C 1
ATOM 635 O O . ASN A 1 83 ? -3.691 15.557 41.390 1.00 52.09 83 ASN A O 1
ATOM 639 N N . LEU A 1 84 ? -3.496 17.323 40.017 1.00 54.75 84 LEU A N 1
ATOM 640 C CA . LEU A 1 84 ? -4.698 17.014 39.230 1.00 54.75 84 LEU A CA 1
ATOM 641 C C . LEU A 1 84 ? -4.405 16.067 38.056 1.00 54.75 84 LEU A C 1
ATOM 643 O O . LEU A 1 84 ? -5.241 15.237 37.720 1.00 54.75 84 LEU A O 1
ATOM 647 N N . VAL A 1 85 ? -3.212 16.159 37.460 1.00 54.50 85 VAL A N 1
ATOM 648 C CA . VAL A 1 85 ? -2.800 15.331 36.309 1.00 54.50 85 VAL A CA 1
ATOM 649 C C . VAL A 1 85 ? -2.317 13.934 36.737 1.00 54.50 85 VAL A C 1
ATOM 651 O O . VAL A 1 85 ? -2.279 13.014 35.926 1.00 54.50 85 VAL A O 1
ATOM 654 N N . THR A 1 86 ? -1.969 13.747 38.014 1.00 54.84 86 THR A N 1
ATOM 655 C CA . THR A 1 86 ? -1.425 12.484 38.549 1.00 54.84 86 THR A CA 1
ATOM 656 C C . THR A 1 86 ? -2.438 11.628 39.308 1.00 54.84 86 THR A C 1
ATOM 658 O O . THR A 1 86 ? -2.172 10.447 39.542 1.00 54.84 86 THR A O 1
ATOM 661 N N . LYS A 1 87 ? -3.623 12.157 39.648 1.00 60.97 87 LYS A N 1
ATOM 662 C CA . LYS A 1 87 ? -4.737 11.299 40.065 1.00 60.97 87 LYS A CA 1
ATOM 663 C C . LYS A 1 87 ? -5.188 10.508 38.846 1.00 60.97 87 LYS A C 1
ATOM 665 O O . LYS A 1 87 ? -5.682 11.086 37.885 1.00 60.97 87 LYS A O 1
ATOM 670 N N . GLN A 1 88 ? -4.987 9.195 38.904 1.00 66.19 88 GLN A N 1
ATOM 671 C CA . GLN A 1 88 ? -5.478 8.212 37.944 1.00 66.19 88 GLN A CA 1
ATOM 672 C C . GLN A 1 88 ? -6.994 8.378 37.787 1.00 66.19 88 GLN A C 1
ATOM 674 O O . GLN A 1 88 ? -7.777 7.756 38.502 1.00 66.19 88 GLN A O 1
ATOM 679 N N . MET A 1 89 ? -7.423 9.262 36.886 1.00 71.06 89 MET A N 1
ATOM 680 C CA . MET A 1 89 ? -8.792 9.232 36.406 1.00 71.06 89 MET A CA 1
ATOM 681 C C . MET A 1 89 ? -8.995 7.861 35.762 1.00 71.06 89 MET A C 1
ATOM 683 O O . MET A 1 89 ? -8.114 7.418 35.014 1.00 71.06 89 MET A O 1
ATOM 687 N N . PRO 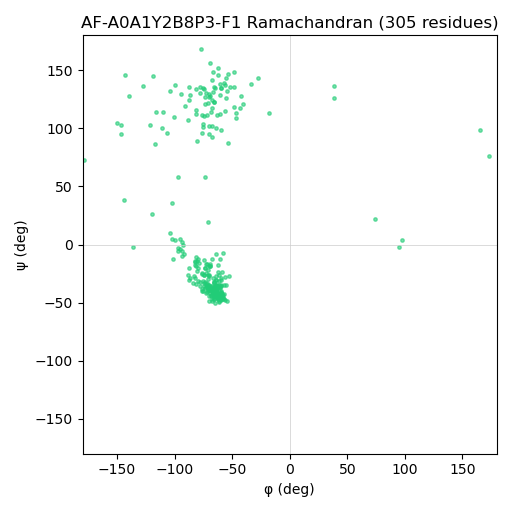A 1 90 ? -10.113 7.177 36.054 1.00 76.94 90 PRO A N 1
ATOM 688 C CA . PRO A 1 90 ? -10.430 5.946 35.357 1.00 76.94 90 PRO A CA 1
ATOM 689 C C . PRO A 1 90 ? -10.410 6.231 33.856 1.00 76.94 90 PRO A C 1
ATOM 691 O O . PRO A 1 90 ? -10.940 7.247 33.395 1.00 76.94 90 PRO A O 1
ATOM 694 N N . VAL A 1 91 ? -9.734 5.362 33.106 1.00 80.38 91 VAL A N 1
ATOM 695 C CA . VAL A 1 91 ? -9.719 5.447 31.649 1.00 80.38 91 VAL A CA 1
ATOM 696 C C . VAL A 1 91 ? -11.154 5.224 31.202 1.00 80.38 91 VAL A C 1
ATOM 698 O O . VAL A 1 91 ? -11.712 4.152 31.402 1.00 80.38 91 VAL A O 1
ATOM 701 N N . TYR A 1 92 ? -11.773 6.270 30.672 1.00 86.00 92 TYR A N 1
ATOM 702 C CA . TYR A 1 92 ? -13.116 6.168 30.131 1.00 86.00 92 TYR A CA 1
ATOM 703 C C . TYR A 1 92 ? -13.073 5.288 28.878 1.00 86.00 92 TYR A C 1
ATOM 705 O O . TYR A 1 92 ? -12.304 5.571 27.955 1.00 86.00 92 TYR A O 1
ATOM 713 N N . GLU A 1 93 ? -13.880 4.226 28.865 1.00 86.00 93 GLU A N 1
ATOM 714 C CA . GLU A 1 93 ? -14.000 3.271 27.763 1.00 86.00 93 GLU A CA 1
ATOM 715 C C . GLU A 1 93 ? -15.335 3.491 27.038 1.00 86.00 93 GLU A C 1
ATOM 717 O O . GLU A 1 93 ? -16.360 2.962 27.463 1.00 86.00 93 GLU A O 1
ATOM 722 N N . PRO A 1 94 ? -15.359 4.254 25.927 1.00 86.31 94 PRO A N 1
ATOM 723 C CA . PRO A 1 94 ? -16.611 4.653 25.287 1.00 86.31 94 PRO A CA 1
ATOM 724 C C . PRO A 1 94 ? -17.442 3.468 24.796 1.00 86.31 94 PRO A C 1
ATOM 726 O O . PRO A 1 94 ? -18.660 3.544 24.770 1.00 86.31 94 PRO A O 1
ATOM 729 N N . LEU A 1 95 ? -16.794 2.369 24.396 1.00 85.31 95 LEU A N 1
ATOM 730 C CA . LEU A 1 95 ? -17.474 1.187 23.860 1.00 85.31 95 LEU A CA 1
ATOM 731 C C . LEU A 1 95 ? -18.281 0.422 24.918 1.00 85.31 95 LEU A C 1
ATOM 733 O O . LEU A 1 95 ? -19.156 -0.355 24.548 1.00 85.31 95 LEU A O 1
ATOM 737 N N . LEU A 1 96 ? -17.986 0.645 26.201 1.00 86.38 96 LEU A N 1
ATOM 738 C CA . LEU A 1 96 ? -18.721 0.084 27.334 1.00 86.38 96 LEU A CA 1
ATOM 739 C C . LEU A 1 96 ? -19.709 1.087 27.942 1.00 86.38 96 LEU A C 1
ATOM 741 O O . LEU A 1 96 ? -20.309 0.792 28.970 1.00 86.38 96 LEU A O 1
ATOM 745 N N . ASP A 1 97 ? -19.858 2.275 27.353 1.00 90.50 97 ASP A N 1
ATOM 746 C CA . ASP A 1 97 ? -20.788 3.275 27.862 1.00 90.50 97 ASP A CA 1
ATOM 747 C C . ASP A 1 97 ? -22.220 2.978 27.397 1.00 90.50 97 ASP A C 1
ATOM 749 O O . ASP A 1 97 ? -22.537 3.073 26.205 1.00 90.50 97 ASP A O 1
ATOM 753 N N . ASP A 1 98 ? -23.093 2.680 28.360 1.00 92.88 98 ASP A N 1
ATOM 754 C CA . ASP A 1 98 ? -24.521 2.428 28.159 1.00 92.88 98 ASP A CA 1
ATOM 755 C C . ASP A 1 98 ? -25.223 3.584 27.429 1.00 92.88 98 ASP A C 1
ATOM 757 O O . ASP A 1 98 ? -26.097 3.355 26.592 1.00 92.88 98 ASP A O 1
ATOM 761 N N . TYR A 1 99 ? -24.816 4.835 27.672 1.00 93.62 99 TYR A N 1
ATOM 762 C CA . TYR A 1 99 ? -25.417 6.004 27.020 1.00 93.62 99 TYR A CA 1
ATOM 763 C C . TYR A 1 99 ? -25.005 6.146 25.550 1.00 93.62 99 TYR A C 1
ATOM 765 O O . TYR A 1 99 ? -25.683 6.825 24.775 1.00 93.62 99 TYR A O 1
ATOM 773 N N . LEU A 1 100 ? -23.894 5.522 25.150 1.00 90.88 100 LEU A N 1
ATOM 774 C CA . LEU A 1 100 ? -23.409 5.518 23.768 1.00 90.88 100 LEU A CA 1
ATOM 775 C C . LEU A 1 100 ? -23.817 4.260 23.000 1.00 90.88 100 LEU A C 1
ATOM 777 O O . LEU A 1 100 ? -23.554 4.160 21.798 1.00 90.88 100 LEU A O 1
ATOM 781 N N . TRP A 1 101 ? -24.486 3.319 23.661 1.00 89.25 101 TRP A N 1
ATOM 782 C CA . TRP A 1 101 ? -24.878 2.047 23.076 1.00 89.25 101 TRP A CA 1
ATOM 783 C C . TRP A 1 101 ? -25.689 2.220 21.783 1.00 89.25 101 TRP A C 1
ATOM 785 O O . TRP A 1 101 ? -25.316 1.670 20.744 1.00 89.25 101 TRP A O 1
ATOM 795 N N . ASP A 1 102 ? -26.708 3.083 21.791 1.00 91.94 102 ASP A N 1
ATOM 796 C CA . ASP A 1 102 ? -27.545 3.381 20.617 1.00 91.94 102 ASP A CA 1
ATOM 797 C C . ASP A 1 102 ? -26.735 3.938 19.435 1.00 91.94 102 ASP A C 1
ATOM 799 O O . ASP A 1 102 ? -26.991 3.626 18.266 1.00 91.94 102 ASP A O 1
ATOM 803 N N . TYR A 1 103 ? -25.704 4.737 19.724 1.00 92.12 103 TYR A N 1
ATOM 804 C CA . TYR A 1 103 ? -24.822 5.283 18.697 1.00 92.12 103 TYR A CA 1
ATOM 805 C C . TYR A 1 103 ? -23.976 4.186 18.033 1.00 92.12 103 TYR A C 1
ATOM 807 O O . TYR A 1 103 ? -23.812 4.181 16.805 1.00 92.12 103 TYR A O 1
ATOM 815 N N . PHE A 1 104 ? -23.466 3.235 18.821 1.00 89.44 104 PHE A N 1
ATOM 816 C CA . PHE A 1 104 ? -22.676 2.109 18.316 1.00 89.44 104 PHE A CA 1
ATOM 817 C C . PHE A 1 104 ? -23.522 1.026 17.645 1.00 89.44 104 PHE A C 1
ATOM 819 O O . PHE A 1 104 ? -23.032 0.347 16.738 1.00 89.44 104 PHE A O 1
ATOM 826 N N . GLN A 1 105 ? -24.800 0.908 18.007 1.00 88.44 105 GLN A N 1
ATOM 827 C CA . GLN A 1 105 ? -25.737 0.006 17.341 1.00 88.44 105 GLN A CA 1
ATOM 828 C C . GLN A 1 105 ? -26.096 0.433 15.914 1.00 88.44 105 GLN A C 1
ATOM 830 O O . GLN A 1 105 ? -26.532 -0.405 15.118 1.00 88.44 105 GLN A O 1
ATOM 835 N N . ASN A 1 106 ? -25.874 1.697 15.539 1.00 93.81 106 ASN A N 1
ATOM 836 C CA . ASN A 1 106 ? -26.103 2.152 14.172 1.00 93.81 106 ASN A CA 1
ATOM 837 C C . ASN A 1 106 ? -25.303 1.285 13.176 1.00 93.81 106 ASN A C 1
ATOM 839 O O . ASN A 1 106 ? -24.078 1.187 13.293 1.00 93.81 106 ASN A O 1
ATOM 843 N N . PRO A 1 107 ? -25.938 0.695 12.144 1.00 93.25 107 PRO A N 1
ATOM 844 C CA . PRO A 1 107 ? -25.276 -0.240 11.234 1.00 93.25 107 PRO A CA 1
ATOM 845 C C . PRO A 1 107 ? -24.078 0.373 10.506 1.00 93.25 107 PRO A C 1
ATOM 847 O O . PRO A 1 107 ? -23.141 -0.344 10.162 1.00 93.25 107 PRO A O 1
ATOM 850 N N . LYS A 1 108 ? -24.078 1.691 10.270 1.00 94.69 108 LYS A N 1
ATOM 851 C CA . LYS A 1 108 ? -22.934 2.385 9.663 1.00 94.69 108 LYS A CA 1
ATOM 852 C C . LYS A 1 108 ? -21.750 2.436 10.625 1.00 94.69 108 LYS A C 1
ATOM 854 O O . LYS A 1 108 ? -20.645 2.063 10.237 1.00 94.69 108 LYS A O 1
ATOM 859 N N . THR A 1 109 ? -21.993 2.849 11.867 1.00 93.44 109 THR A N 1
ATOM 860 C CA . THR A 1 109 ? -20.977 2.909 12.925 1.00 93.44 109 THR A CA 1
ATOM 861 C C . THR A 1 109 ? -20.442 1.515 13.229 1.00 93.44 109 THR A C 1
ATOM 863 O O . THR A 1 109 ? -19.232 1.312 13.238 1.00 93.44 109 THR A O 1
ATOM 866 N N . ARG A 1 110 ? -21.328 0.524 13.367 1.00 92.62 110 ARG A N 1
ATOM 867 C CA . ARG A 1 110 ? -20.960 -0.869 13.627 1.00 92.62 110 ARG A CA 1
ATOM 868 C C . ARG A 1 110 ? -20.100 -1.463 12.517 1.00 92.62 110 ARG A C 1
ATOM 870 O O . ARG A 1 110 ? -19.074 -2.071 12.811 1.00 92.62 110 ARG A O 1
ATOM 877 N N . ARG A 1 111 ? -20.463 -1.248 11.245 1.00 94.88 111 ARG A N 1
ATOM 878 C CA . ARG A 1 111 ? -19.624 -1.648 10.098 1.00 94.88 111 ARG A CA 1
ATOM 879 C C . ARG A 1 111 ? -18.254 -0.989 10.168 1.00 94.88 111 ARG A C 1
ATOM 881 O O . ARG A 1 111 ? -17.259 -1.684 10.057 1.00 94.88 111 ARG A O 1
ATOM 888 N N . HIS A 1 112 ? -18.202 0.313 10.441 1.00 94.50 112 HIS A N 1
ATOM 889 C CA . HIS A 1 112 ? -16.934 1.026 10.551 1.00 94.50 112 HIS A CA 1
ATOM 890 C C . HIS A 1 112 ? -16.043 0.484 11.680 1.00 94.50 112 HIS A C 1
ATOM 892 O O . HIS A 1 112 ? -14.861 0.247 11.460 1.00 94.50 112 HIS A O 1
ATOM 898 N N . LEU A 1 113 ? -16.600 0.227 12.867 1.00 93.06 113 LEU A N 1
ATOM 899 C CA . LEU A 1 113 ? -15.860 -0.372 13.983 1.00 93.06 113 LEU A CA 1
ATOM 900 C C . LEU A 1 113 ? -15.408 -1.808 13.691 1.00 93.06 113 LEU A C 1
ATOM 902 O O . LEU A 1 113 ? -14.335 -2.215 14.137 1.00 93.06 113 LEU A O 1
ATOM 906 N N . THR A 1 114 ? -16.198 -2.547 12.908 1.00 93.62 114 THR A N 1
ATOM 907 C CA . THR A 1 114 ? -15.835 -3.884 12.423 1.00 93.62 114 THR A CA 1
ATOM 908 C C . THR A 1 114 ? -14.685 -3.814 11.422 1.00 93.62 114 THR A C 1
ATOM 910 O O . THR A 1 114 ? -13.737 -4.587 11.522 1.00 93.62 114 THR A O 1
ATOM 913 N N . ASP A 1 115 ? -14.726 -2.859 10.491 1.00 92.88 115 ASP A N 1
ATOM 914 C CA . ASP A 1 115 ? -13.662 -2.629 9.509 1.00 92.88 115 ASP A CA 1
ATOM 915 C C . ASP A 1 115 ? -12.357 -2.188 10.184 1.00 92.88 115 ASP A C 1
ATOM 917 O O . ASP A 1 115 ? -11.268 -2.561 9.749 1.00 92.88 115 ASP A O 1
ATOM 921 N N . LEU A 1 116 ? -12.466 -1.420 11.272 1.00 91.12 116 LEU A N 1
ATOM 922 C CA . LEU A 1 116 ? -11.332 -1.061 12.118 1.00 91.12 116 LEU A CA 1
ATOM 923 C C . LEU A 1 116 ? -10.820 -2.235 12.959 1.00 91.12 116 LEU A C 1
ATOM 925 O O . LEU A 1 116 ? -9.705 -2.145 13.453 1.00 91.12 116 LEU A O 1
ATOM 929 N N . GLY A 1 117 ? -11.589 -3.314 13.125 1.00 92.06 117 GLY A N 1
ATOM 930 C CA . GLY A 1 117 ? -11.213 -4.459 13.955 1.00 92.06 117 GLY A CA 1
ATOM 931 C C . GLY A 1 117 ? -11.296 -4.194 15.460 1.00 92.06 117 GLY A C 1
ATOM 932 O O . GLY A 1 117 ? -10.630 -4.881 16.226 1.00 92.06 117 GLY A O 1
ATOM 933 N N . LEU A 1 118 ? -12.087 -3.204 15.885 1.00 91.56 118 LEU A N 1
ATOM 934 C CA . LEU A 1 118 ? -12.348 -2.916 17.304 1.00 91.56 118 LEU A CA 1
ATOM 935 C C . LEU A 1 118 ? -13.516 -3.741 17.852 1.00 91.56 118 LEU A C 1
ATOM 937 O O . LEU A 1 118 ? -13.573 -4.053 19.038 1.00 91.56 118 LEU A O 1
ATOM 941 N N . VAL A 1 119 ? -14.454 -4.085 16.973 1.00 93.12 119 VAL A N 1
ATOM 942 C CA . VAL A 1 119 ? -15.639 -4.878 17.290 1.00 93.12 119 VAL A CA 1
ATOM 943 C C . VAL A 1 119 ? -15.703 -6.042 16.308 1.00 93.12 119 VAL A C 1
ATOM 945 O O . VAL A 1 119 ? -15.460 -5.876 15.113 1.00 93.12 119 VAL A O 1
ATOM 948 N N . ALA A 1 120 ? -15.999 -7.237 16.803 1.00 91.62 120 ALA A N 1
ATOM 949 C CA . ALA A 1 120 ? -16.192 -8.416 15.978 1.00 91.62 120 ALA A CA 1
ATOM 950 C C . ALA A 1 120 ? -17.576 -8.400 15.295 1.00 91.62 120 ALA A C 1
ATOM 952 O O . ALA A 1 120 ? -18.447 -7.578 15.581 1.00 91.62 120 ALA A O 1
ATOM 953 N N . ARG A 1 121 ? -17.796 -9.295 14.324 1.00 89.06 121 ARG A N 1
ATOM 954 C CA . ARG A 1 121 ? -19.034 -9.302 13.512 1.00 89.06 121 ARG A CA 1
ATOM 955 C C . ARG A 1 121 ? -20.292 -9.592 14.337 1.00 89.06 121 ARG A C 1
ATOM 957 O O . ARG A 1 121 ? -21.368 -9.097 14.017 1.00 89.06 121 ARG A O 1
ATOM 964 N N . ASP A 1 122 ? -20.135 -10.371 15.396 1.00 88.44 122 ASP A N 1
ATOM 965 C CA . ASP A 1 122 ? -21.138 -10.684 16.416 1.00 88.44 122 ASP A CA 1
ATOM 966 C C . ASP A 1 122 ? -21.481 -9.478 17.312 1.00 88.44 122 ASP A C 1
ATOM 968 O O . ASP A 1 122 ? -22.560 -9.435 17.897 1.00 88.44 122 ASP A O 1
ATOM 972 N N . GLY A 1 123 ? -20.648 -8.432 17.317 1.00 84.75 123 GLY A N 1
ATOM 973 C CA . GLY A 1 123 ? -20.796 -7.252 18.172 1.00 84.75 123 GLY A CA 1
ATOM 974 C C . GLY A 1 123 ? -19.952 -7.298 19.441 1.00 84.75 123 GLY A C 1
ATOM 975 O O . GLY A 1 123 ? -20.050 -6.377 20.246 1.00 84.75 123 GLY A O 1
ATOM 976 N N . THR A 1 124 ? -19.121 -8.326 19.613 1.00 90.88 124 THR A N 1
ATOM 977 C CA . THR A 1 124 ? -18.237 -8.451 20.773 1.00 90.88 124 THR A CA 1
ATOM 978 C C . THR A 1 124 ? -17.061 -7.481 20.644 1.00 90.88 124 THR A C 1
ATOM 980 O O . THR A 1 124 ? -16.455 -7.370 19.575 1.00 90.88 124 THR A O 1
ATOM 983 N N . ILE A 1 125 ? -16.731 -6.757 21.715 1.00 91.50 125 ILE A N 1
ATOM 984 C CA . ILE A 1 125 ? -15.576 -5.848 21.744 1.00 91.50 125 ILE A CA 1
ATOM 985 C C . ILE A 1 125 ? -14.297 -6.686 21.792 1.00 91.50 125 ILE A C 1
ATOM 987 O O . ILE A 1 125 ? -14.178 -7.610 22.596 1.00 91.50 125 ILE A O 1
ATOM 991 N N . ILE A 1 126 ? -13.350 -6.380 20.908 1.00 92.00 126 ILE A N 1
ATOM 992 C CA . ILE A 1 126 ? -12.081 -7.102 20.812 1.00 92.00 126 ILE A CA 1
ATOM 993 C C . ILE A 1 126 ? -11.122 -6.569 21.881 1.00 92.00 126 ILE A C 1
ATOM 995 O O . ILE A 1 126 ? -10.975 -5.355 22.030 1.00 92.00 126 ILE A O 1
ATOM 999 N N . ASP A 1 127 ? -10.445 -7.468 22.604 1.00 91.94 127 ASP A N 1
ATOM 1000 C CA . ASP A 1 127 ? -9.456 -7.071 23.609 1.00 91.94 127 ASP A CA 1
ATOM 1001 C C . ASP A 1 127 ? -8.291 -6.306 22.958 1.00 91.94 127 ASP A C 1
ATOM 1003 O O . ASP A 1 127 ? -7.840 -6.599 21.845 1.00 91.94 127 ASP A O 1
ATOM 1007 N N . HIS A 1 128 ? -7.748 -5.333 23.684 1.00 88.31 128 HIS A N 1
ATOM 1008 C CA . HIS A 1 128 ? -6.656 -4.485 23.218 1.00 88.31 128 HIS A CA 1
ATOM 1009 C C . HIS A 1 128 ? -5.424 -5.307 22.797 1.00 88.31 128 HIS A C 1
ATOM 1011 O O . HIS A 1 128 ? -4.715 -4.947 21.850 1.00 88.31 128 HIS A O 1
ATOM 1017 N N . LYS A 1 129 ? -5.151 -6.424 23.484 1.00 93.00 129 LYS A N 1
ATOM 1018 C CA . LYS A 1 129 ? -4.038 -7.324 23.143 1.00 93.00 129 LYS A CA 1
ATOM 1019 C C . LYS A 1 129 ? -4.248 -7.972 21.779 1.00 93.00 129 LYS A C 1
ATOM 1021 O O . LYS A 1 129 ? -3.354 -7.899 20.934 1.00 93.00 129 LYS A O 1
ATOM 1026 N N . ASP A 1 130 ? -5.423 -8.544 21.554 1.00 93.06 130 ASP A N 1
ATOM 1027 C CA . ASP A 1 130 ? -5.763 -9.239 20.313 1.00 93.06 130 ASP A CA 1
ATOM 1028 C C . ASP A 1 130 ? -5.779 -8.280 19.127 1.00 93.06 130 ASP A C 1
ATOM 1030 O O . ASP A 1 130 ? -5.188 -8.573 18.084 1.00 93.06 130 ASP A O 1
ATOM 1034 N N . PHE A 1 131 ? -6.347 -7.087 19.319 1.00 93.81 131 PHE A N 1
ATOM 1035 C CA . PHE A 1 131 ? -6.305 -6.013 18.333 1.00 93.81 131 PHE A CA 1
ATOM 1036 C C . PHE A 1 131 ? -4.862 -5.664 17.935 1.00 93.81 131 PHE A C 1
ATOM 1038 O O . PHE A 1 131 ? -4.513 -5.631 16.750 1.00 93.81 131 PHE A O 1
ATOM 1045 N N . LYS A 1 132 ? -3.978 -5.484 18.924 1.00 94.38 132 LYS A N 1
ATOM 1046 C CA . LYS A 1 132 ? -2.562 -5.180 18.686 1.00 94.38 132 LYS A CA 1
ATOM 1047 C C . LYS A 1 132 ? -1.854 -6.303 17.923 1.00 94.38 132 LYS A C 1
ATOM 1049 O O . LYS A 1 132 ? -1.096 -6.019 16.993 1.00 94.38 132 LYS A O 1
ATOM 1054 N N . TYR A 1 133 ? -2.090 -7.566 18.277 1.00 96.06 133 TYR A N 1
ATOM 1055 C CA . TYR A 1 133 ? -1.501 -8.703 17.562 1.00 96.06 133 TYR A CA 1
ATOM 1056 C C . TYR A 1 133 ? -2.019 -8.819 16.128 1.00 96.06 133 TYR A C 1
ATOM 1058 O O . TYR A 1 133 ? -1.225 -9.048 15.210 1.00 96.06 133 TYR A O 1
ATOM 1066 N N . ALA A 1 134 ? -3.318 -8.606 15.910 1.00 92.19 134 ALA A N 1
ATOM 1067 C CA . ALA A 1 134 ? -3.905 -8.568 14.576 1.00 92.19 134 ALA A CA 1
ATOM 1068 C C . ALA A 1 134 ? -3.264 -7.466 13.719 1.00 92.19 134 ALA A C 1
ATOM 1070 O O . ALA A 1 134 ? -2.881 -7.714 12.573 1.00 92.19 134 ALA A O 1
ATOM 1071 N N . GLN A 1 135 ? -3.050 -6.280 14.291 1.00 94.62 135 GLN A N 1
ATOM 1072 C CA . GLN A 1 135 ? -2.407 -5.168 13.599 1.00 94.62 135 GLN A CA 1
ATOM 1073 C C . GLN A 1 135 ? -0.939 -5.458 13.255 1.00 94.62 135 GLN A C 1
ATOM 1075 O O . GLN A 1 135 ? -0.526 -5.236 12.116 1.00 94.62 135 GLN A O 1
ATOM 1080 N N . ILE A 1 136 ? -0.161 -6.013 14.188 1.00 96.44 136 ILE A N 1
ATOM 1081 C CA . ILE A 1 136 ? 1.229 -6.429 13.928 1.00 96.44 136 ILE A CA 1
ATOM 1082 C C . ILE A 1 136 ? 1.274 -7.478 12.809 1.00 96.44 136 ILE A C 1
ATOM 1084 O O . ILE A 1 136 ? 2.118 -7.408 11.913 1.00 96.44 136 ILE A O 1
ATOM 1088 N N . ARG A 1 137 ? 0.345 -8.439 12.823 1.00 96.25 137 ARG A N 1
ATOM 1089 C CA . ARG A 1 137 ? 0.240 -9.467 11.783 1.00 96.25 137 ARG A CA 1
ATOM 1090 C C . ARG A 1 137 ? -0.051 -8.858 10.412 1.00 96.25 137 ARG A C 1
ATOM 1092 O O . ARG A 1 137 ? 0.602 -9.236 9.442 1.00 96.25 137 ARG A O 1
ATOM 1099 N N . LEU A 1 138 ? -0.992 -7.917 10.324 1.00 95.31 138 LEU A N 1
ATOM 1100 C CA . LEU A 1 138 ? -1.307 -7.212 9.077 1.00 95.31 138 LEU A CA 1
ATOM 1101 C C . LEU A 1 138 ? -0.100 -6.429 8.551 1.00 95.31 138 LEU A C 1
ATOM 1103 O O . LEU A 1 138 ? 0.245 -6.567 7.379 1.00 95.31 138 LEU A O 1
ATOM 1107 N N . GLN A 1 139 ? 0.586 -5.687 9.423 1.00 97.06 139 GLN A N 1
ATOM 1108 C CA . GLN A 1 139 ? 1.794 -4.939 9.064 1.00 97.06 139 GLN A CA 1
ATOM 1109 C C . GLN A 1 139 ? 2.905 -5.855 8.543 1.00 97.06 139 GLN A C 1
ATOM 1111 O O . GLN A 1 139 ? 3.553 -5.537 7.547 1.00 97.06 139 GLN A O 1
ATOM 1116 N N . LYS A 1 140 ? 3.103 -7.021 9.170 1.00 98.12 140 LYS A N 1
ATOM 1117 C CA . LYS A 1 140 ? 4.076 -8.015 8.705 1.00 98.12 140 LYS A CA 1
ATOM 1118 C C . LYS A 1 140 ? 3.733 -8.535 7.306 1.00 98.12 140 LYS A C 1
ATOM 1120 O O . LYS A 1 140 ? 4.606 -8.564 6.444 1.00 98.12 140 LYS A O 1
ATOM 1125 N N . MET A 1 141 ? 2.471 -8.891 7.057 1.00 97.62 141 MET A N 1
ATOM 1126 C CA . MET A 1 141 ? 2.036 -9.356 5.732 1.00 97.62 141 MET A CA 1
ATOM 1127 C C . MET A 1 141 ? 2.169 -8.269 4.659 1.00 97.62 141 MET A C 1
ATOM 1129 O O . MET A 1 141 ? 2.544 -8.556 3.522 1.00 97.62 141 MET A O 1
ATOM 1133 N N . GLU A 1 142 ? 1.871 -7.014 4.998 1.00 97.81 142 GLU A N 1
ATOM 1134 C CA . GLU A 1 142 ? 2.051 -5.881 4.089 1.00 97.81 142 GLU A CA 1
ATOM 1135 C C . GLU A 1 142 ? 3.531 -5.658 3.757 1.00 97.81 142 GLU A C 1
ATOM 1137 O O . GLU A 1 142 ? 3.888 -5.489 2.590 1.00 97.81 142 GLU A O 1
ATOM 1142 N N . TYR A 1 143 ? 4.402 -5.730 4.762 1.00 98.06 143 TYR A N 1
ATOM 1143 C CA . TYR A 1 143 ? 5.847 -5.641 4.584 1.00 98.06 143 TYR A CA 1
ATOM 1144 C C . TYR A 1 143 ? 6.387 -6.751 3.669 1.00 98.06 143 TYR A C 1
ATOM 1146 O O . TYR A 1 143 ? 7.106 -6.463 2.712 1.00 98.06 143 TYR A O 1
ATOM 1154 N N . GLU A 1 144 ? 5.985 -8.003 3.898 1.00 98.00 144 GLU A N 1
ATOM 1155 C CA . GLU A 1 144 ? 6.366 -9.142 3.055 1.00 98.00 144 GLU A CA 1
ATOM 1156 C C . GLU A 1 144 ? 5.877 -8.970 1.608 1.00 98.00 144 GLU A C 1
ATOM 1158 O O . GLU A 1 144 ? 6.644 -9.171 0.663 1.00 98.00 144 GLU A O 1
ATOM 1163 N N . ARG A 1 145 ? 4.630 -8.517 1.413 1.00 98.12 145 ARG A N 1
ATOM 1164 C CA . ARG A 1 145 ? 4.094 -8.197 0.081 1.00 98.12 145 ARG A CA 1
ATOM 1165 C C . ARG A 1 145 ? 4.918 -7.107 -0.608 1.00 98.12 145 ARG A C 1
ATOM 1167 O O . ARG A 1 145 ? 5.182 -7.218 -1.804 1.00 98.12 145 ARG A O 1
ATOM 1174 N N . ASN A 1 146 ? 5.323 -6.072 0.122 1.00 97.94 146 ASN A N 1
ATOM 1175 C CA . ASN A 1 146 ? 6.117 -4.977 -0.428 1.00 97.94 146 ASN A CA 1
ATOM 1176 C C . ASN A 1 146 ? 7.519 -5.437 -0.843 1.00 97.94 146 ASN A C 1
ATOM 1178 O O . ASN A 1 146 ? 7.979 -5.039 -1.911 1.00 97.94 146 ASN A O 1
ATOM 1182 N N . ILE A 1 147 ? 8.164 -6.316 -0.069 1.00 98.31 147 ILE A N 1
ATOM 1183 C CA . ILE A 1 147 ? 9.445 -6.923 -0.467 1.00 98.31 147 ILE A CA 1
ATOM 1184 C C . ILE A 1 147 ? 9.280 -7.726 -1.756 1.00 98.31 147 ILE A C 1
ATOM 1186 O O . ILE A 1 147 ? 10.042 -7.532 -2.699 1.00 98.31 147 ILE A O 1
ATOM 1190 N N . LEU A 1 148 ? 8.267 -8.595 -1.827 1.00 98.06 148 LEU A N 1
ATOM 1191 C CA . LEU A 1 148 ? 8.023 -9.404 -3.024 1.00 98.06 148 LEU A CA 1
ATOM 1192 C C . LEU A 1 148 ? 7.767 -8.533 -4.255 1.00 98.06 148 LEU A C 1
ATOM 1194 O O . LEU A 1 148 ? 8.272 -8.827 -5.336 1.00 98.06 148 LEU A O 1
ATOM 1198 N N . LYS A 1 149 ? 7.021 -7.439 -4.087 1.00 98.38 149 LYS A N 1
ATOM 1199 C CA . LYS A 1 149 ? 6.785 -6.468 -5.153 1.00 98.38 149 LYS A CA 1
ATOM 1200 C C . LYS A 1 149 ? 8.086 -5.793 -5.603 1.00 98.38 149 LYS A C 1
ATOM 1202 O O . LYS A 1 149 ? 8.340 -5.722 -6.798 1.00 98.38 149 LYS A O 1
ATOM 1207 N N . GLN A 1 150 ? 8.930 -5.360 -4.668 1.00 98.12 150 GLN A N 1
ATOM 1208 C CA . GLN A 1 150 ? 10.235 -4.770 -4.988 1.00 98.12 150 GLN A CA 1
ATOM 1209 C C . GLN A 1 150 ? 11.175 -5.768 -5.679 1.00 98.12 150 GLN A C 1
ATOM 1211 O O . GLN A 1 150 ? 11.956 -5.388 -6.547 1.00 98.12 150 GLN A O 1
ATOM 1216 N N . ASP A 1 151 ? 11.124 -7.047 -5.311 1.00 98.38 151 ASP A N 1
ATOM 1217 C CA . ASP A 1 151 ? 11.885 -8.099 -5.990 1.00 98.38 151 ASP A CA 1
ATOM 1218 C C . ASP A 1 151 ? 11.403 -8.299 -7.429 1.00 98.38 151 ASP A C 1
ATOM 1220 O O . ASP A 1 151 ? 12.224 -8.400 -8.341 1.00 98.38 151 ASP A O 1
ATOM 1224 N N . GLN A 1 152 ? 10.086 -8.301 -7.649 1.00 98.12 152 GLN A N 1
ATOM 1225 C CA . GLN A 1 152 ? 9.499 -8.371 -8.988 1.00 98.12 152 GLN A CA 1
ATOM 1226 C C . GLN A 1 152 ? 9.893 -7.163 -9.842 1.00 98.12 152 GLN A C 1
ATOM 1228 O O . GLN A 1 152 ? 10.333 -7.342 -10.974 1.00 98.12 152 GLN A O 1
ATOM 1233 N N . GLU A 1 153 ? 9.803 -5.951 -9.293 1.00 98.00 153 GLU A N 1
ATOM 1234 C CA . GLU A 1 153 ? 10.221 -4.720 -9.976 1.00 98.00 153 GLU A CA 1
ATOM 1235 C C . GLU A 1 153 ? 11.704 -4.782 -10.374 1.00 98.00 153 GLU A C 1
ATOM 1237 O O . GLU A 1 153 ? 12.043 -4.519 -11.524 1.00 98.00 153 GLU A O 1
ATOM 1242 N N . ARG A 1 154 ? 12.586 -5.258 -9.483 1.00 98.25 154 ARG A N 1
ATOM 1243 C CA . ARG A 1 154 ? 14.016 -5.440 -9.790 1.00 98.25 154 ARG A CA 1
ATOM 1244 C C . ARG A 1 154 ? 14.278 -6.459 -10.899 1.00 98.25 154 ARG A C 1
ATOM 1246 O O . ARG A 1 154 ? 15.212 -6.282 -11.685 1.00 98.25 154 ARG A O 1
ATOM 1253 N N . ILE A 1 155 ? 13.504 -7.543 -10.951 1.00 98.00 155 ILE A N 1
ATOM 1254 C CA . ILE A 1 155 ? 13.607 -8.540 -12.026 1.00 98.00 155 ILE A CA 1
ATOM 1255 C C . ILE A 1 155 ? 13.184 -7.910 -13.356 1.00 98.00 155 ILE A C 1
ATOM 1257 O O . ILE A 1 155 ? 13.926 -8.024 -14.331 1.00 98.00 155 ILE A O 1
ATOM 1261 N N . LEU A 1 156 ? 12.060 -7.192 -13.373 1.00 98.19 156 LEU A N 1
ATOM 1262 C CA . LEU A 1 156 ? 11.561 -6.503 -14.564 1.00 98.19 156 LEU A CA 1
ATOM 1263 C C . LEU A 1 156 ? 12.550 -5.448 -15.069 1.00 98.19 156 LEU A C 1
ATOM 1265 O O . LEU A 1 156 ? 12.869 -5.435 -16.255 1.00 98.19 156 LEU A O 1
ATOM 1269 N N . ASP A 1 157 ? 13.108 -4.623 -14.182 1.00 98.31 157 ASP A N 1
ATOM 1270 C CA . ASP A 1 157 ? 14.121 -3.623 -14.540 1.00 98.31 157 ASP A CA 1
ATOM 1271 C C . ASP A 1 157 ? 15.336 -4.273 -15.214 1.00 98.31 157 ASP A C 1
ATOM 1273 O O . ASP A 1 157 ? 15.840 -3.794 -16.235 1.00 98.31 157 ASP A O 1
ATOM 1277 N N . ARG A 1 158 ? 15.784 -5.415 -14.681 1.00 98.38 158 ARG A N 1
ATOM 1278 C CA . ARG A 1 158 ? 16.896 -6.179 -15.251 1.00 98.38 158 ARG A CA 1
ATOM 1279 C C . ARG A 1 158 ? 16.546 -6.773 -16.616 1.00 98.38 158 ARG A C 1
ATOM 1281 O O . ARG A 1 158 ? 17.388 -6.774 -17.514 1.00 98.38 158 ARG A O 1
ATOM 1288 N N . GLU A 1 159 ? 15.338 -7.297 -16.786 1.00 97.88 159 GLU A N 1
ATOM 1289 C CA . GLU A 1 159 ? 14.865 -7.838 -18.064 1.00 97.88 159 GLU A CA 1
ATOM 1290 C C . GLU A 1 159 ? 14.769 -6.749 -19.135 1.00 97.88 159 GLU A C 1
ATOM 1292 O O . GLU A 1 159 ? 15.261 -6.941 -20.252 1.00 97.88 159 GLU A O 1
ATOM 1297 N N . ILE A 1 160 ? 14.232 -5.581 -18.774 1.00 98.12 160 ILE A N 1
ATOM 1298 C CA . ILE A 1 160 ? 14.170 -4.394 -19.633 1.00 98.12 160 ILE A CA 1
ATOM 1299 C C . ILE A 1 160 ? 15.583 -3.961 -20.032 1.00 98.12 160 ILE A C 1
ATOM 1301 O O . ILE A 1 160 ? 15.854 -3.753 -21.216 1.00 98.12 160 ILE A O 1
ATOM 1305 N N . GLU A 1 161 ? 16.517 -3.883 -19.082 1.00 98.19 161 GLU A N 1
ATOM 1306 C CA . GLU A 1 161 ? 17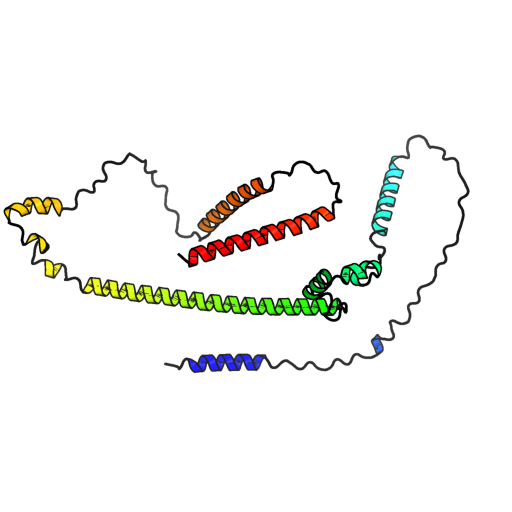.906 -3.529 -19.372 1.00 98.19 161 GLU A CA 1
ATOM 1307 C C . GLU A 1 161 ? 18.555 -4.519 -20.352 1.00 98.19 161 GLU A C 1
ATOM 1309 O O . GLU A 1 161 ? 19.203 -4.115 -21.325 1.00 98.19 161 GLU A O 1
ATOM 1314 N N . ILE A 1 162 ? 18.369 -5.824 -20.135 1.00 98.19 162 ILE A N 1
ATOM 1315 C CA . ILE A 1 162 ? 18.883 -6.864 -21.032 1.00 98.19 162 ILE A CA 1
ATOM 1316 C C . ILE A 1 162 ? 18.270 -6.720 -22.430 1.00 98.19 162 ILE A C 1
ATOM 1318 O O . ILE A 1 162 ? 18.998 -6.826 -23.421 1.00 98.19 162 ILE A O 1
ATOM 1322 N N . ALA A 1 163 ? 16.965 -6.461 -22.529 1.00 97.75 163 ALA A N 1
ATOM 1323 C CA . ALA A 1 163 ? 16.278 -6.262 -23.801 1.00 97.75 163 ALA A CA 1
ATOM 1324 C C . ALA A 1 163 ? 16.822 -5.038 -24.555 1.00 97.75 163 ALA A C 1
ATOM 1326 O O . ALA A 1 163 ? 17.157 -5.145 -25.737 1.00 97.75 163 ALA A O 1
ATOM 1327 N N . ILE A 1 164 ? 17.013 -3.909 -23.862 1.00 97.94 164 ILE A N 1
ATOM 1328 C CA . ILE A 1 164 ? 17.605 -2.689 -24.432 1.00 97.94 164 ILE A CA 1
ATOM 1329 C C . ILE A 1 164 ? 19.030 -2.963 -24.924 1.00 97.94 164 ILE A C 1
ATOM 1331 O O . ILE A 1 164 ? 19.370 -2.610 -26.054 1.00 97.94 164 ILE A O 1
ATOM 1335 N N . ARG A 1 165 ? 19.867 -3.631 -24.119 1.00 97.38 165 ARG A N 1
ATOM 1336 C CA . ARG A 1 165 ? 21.250 -3.967 -24.501 1.00 97.38 165 ARG A CA 1
ATOM 1337 C C . ARG A 1 165 ? 21.301 -4.894 -25.714 1.00 97.38 165 ARG A C 1
ATOM 1339 O O . ARG A 1 165 ? 22.125 -4.679 -26.604 1.00 97.38 165 ARG A O 1
ATOM 1346 N N . LYS A 1 166 ? 20.431 -5.908 -25.771 1.00 97.75 166 LYS A N 1
ATOM 1347 C CA . LYS A 1 166 ? 20.323 -6.814 -26.925 1.00 97.75 166 LYS A CA 1
ATOM 1348 C C . LYS A 1 166 ? 19.923 -6.048 -28.181 1.00 97.75 166 LYS A C 1
ATOM 1350 O O . LYS A 1 166 ? 20.623 -6.169 -29.182 1.00 97.75 166 LYS A O 1
ATOM 1355 N N . LYS A 1 167 ? 18.884 -5.210 -28.102 1.00 97.25 167 LYS A N 1
ATOM 1356 C CA . LYS A 1 167 ? 18.428 -4.373 -29.220 1.00 97.25 167 LYS A CA 1
ATOM 1357 C C . LYS A 1 167 ? 19.530 -3.430 -29.711 1.00 97.25 167 LYS A C 1
ATOM 1359 O O . LYS A 1 167 ? 19.840 -3.392 -30.895 1.00 97.25 167 LYS A O 1
ATOM 1364 N N . ALA A 1 168 ? 20.211 -2.743 -28.796 1.00 97.00 168 ALA A N 1
ATOM 1365 C CA . ALA A 1 168 ? 21.322 -1.865 -29.150 1.00 97.00 168 ALA A CA 1
ATOM 1366 C C . ALA A 1 168 ? 22.476 -2.624 -29.832 1.00 97.00 168 ALA A C 1
ATOM 1368 O O . ALA A 1 168 ? 23.132 -2.085 -30.721 1.00 97.00 168 ALA A O 1
ATOM 1369 N N . LYS A 1 169 ? 22.740 -3.877 -29.435 1.00 96.88 169 LYS A N 1
ATOM 1370 C CA . LYS A 1 169 ? 23.754 -4.722 -30.079 1.00 96.88 169 LYS A CA 1
ATOM 1371 C C . LYS A 1 169 ? 23.326 -5.152 -31.484 1.00 96.88 169 LYS A C 1
ATOM 1373 O O . LYS A 1 169 ? 24.142 -5.063 -32.397 1.00 96.88 169 LYS A O 1
ATOM 1378 N N . THR A 1 170 ? 22.076 -5.579 -31.665 1.00 96.50 170 THR A N 1
ATOM 1379 C CA . THR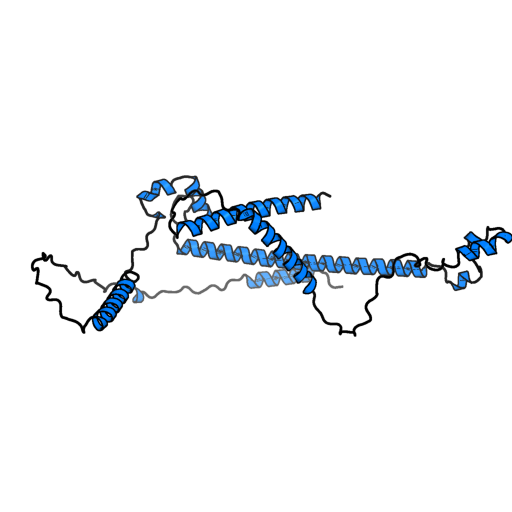 A 1 170 ? 21.553 -5.958 -32.987 1.00 96.50 170 THR A CA 1
ATOM 1380 C C . THR A 1 170 ? 21.526 -4.770 -33.939 1.00 96.50 170 THR A C 1
ATOM 1382 O O . THR A 1 170 ? 21.916 -4.911 -35.092 1.00 96.50 170 THR A O 1
ATOM 1385 N N . ASP A 1 171 ? 21.152 -3.585 -33.455 1.00 95.56 171 ASP A N 1
ATOM 1386 C CA . ASP A 1 171 ? 21.132 -2.365 -34.265 1.00 95.56 171 ASP A CA 1
ATOM 1387 C C . ASP A 1 171 ? 22.552 -1.955 -34.685 1.00 95.56 171 ASP A C 1
ATOM 1389 O O . ASP A 1 171 ? 22.776 -1.598 -35.839 1.00 95.56 171 ASP A O 1
ATOM 1393 N N . LYS A 1 172 ? 23.543 -2.086 -33.791 1.00 95.81 172 LYS A N 1
ATOM 1394 C CA . LYS A 1 172 ? 24.961 -1.869 -34.131 1.00 95.81 172 LYS A CA 1
ATOM 1395 C C . LYS A 1 172 ? 25.467 -2.847 -35.190 1.00 95.81 172 LYS A C 1
ATOM 1397 O O . LYS A 1 172 ? 26.164 -2.414 -36.101 1.00 95.81 172 LYS A O 1
ATOM 1402 N N . MET A 1 173 ? 25.119 -4.132 -35.082 1.00 94.25 173 MET A N 1
ATOM 1403 C CA . MET A 1 173 ? 25.485 -5.143 -36.083 1.00 94.25 173 MET A CA 1
ATOM 1404 C C . MET A 1 173 ? 24.859 -4.824 -37.443 1.00 94.25 173 MET A C 1
ATOM 1406 O O . MET A 1 173 ? 25.580 -4.762 -38.429 1.00 94.25 173 MET A O 1
ATOM 1410 N N . ARG A 1 174 ? 23.563 -4.485 -37.483 1.00 93.19 174 ARG A N 1
ATOM 1411 C CA . ARG A 1 174 ? 22.877 -4.052 -38.715 1.00 93.19 174 ARG A CA 1
ATOM 1412 C C . ARG A 1 174 ? 23.505 -2.807 -39.335 1.00 93.19 174 ARG A C 1
ATOM 1414 O O . ARG A 1 174 ? 23.647 -2.728 -40.548 1.00 93.19 174 ARG A O 1
ATOM 1421 N N . MET A 1 175 ? 23.891 -1.828 -38.515 1.00 91.31 175 MET A N 1
ATOM 1422 C CA . MET A 1 175 ? 24.603 -0.644 -39.000 1.00 91.31 175 MET A CA 1
ATOM 1423 C C . MET A 1 175 ? 25.966 -1.019 -39.582 1.00 91.31 175 MET A C 1
ATOM 1425 O O . MET A 1 175 ? 26.312 -0.541 -40.655 1.00 91.31 175 MET A O 1
ATOM 1429 N N . GLN A 1 176 ? 26.725 -1.889 -38.915 1.00 90.38 176 GLN A N 1
ATOM 1430 C CA . GLN A 1 176 ? 28.025 -2.348 -39.402 1.00 90.38 176 GLN A CA 1
ATOM 1431 C C . GLN A 1 176 ? 27.909 -3.130 -40.717 1.00 90.38 176 GLN A C 1
ATOM 1433 O O . GLN A 1 176 ? 28.673 -2.855 -41.636 1.00 90.38 176 GLN A O 1
ATOM 1438 N N . GLU A 1 177 ? 26.936 -4.036 -40.835 1.00 89.12 177 GLU A N 1
ATOM 1439 C CA . GLU A 1 177 ? 26.611 -4.734 -42.087 1.00 89.12 177 GLU A CA 1
ATOM 1440 C C . GLU A 1 177 ? 26.242 -3.741 -43.189 1.00 89.12 177 GLU A C 1
ATOM 1442 O O . GLU A 1 177 ? 26.768 -3.829 -44.293 1.00 89.12 177 GLU A O 1
ATOM 1447 N N . HIS A 1 178 ? 25.416 -2.735 -42.883 1.00 86.88 178 HIS A N 1
ATOM 1448 C CA . HIS A 1 178 ? 25.084 -1.678 -43.834 1.00 86.88 178 HIS A CA 1
ATOM 1449 C C . HIS A 1 178 ? 26.339 -0.918 -44.303 1.00 86.88 178 HIS A C 1
ATOM 1451 O O . HIS A 1 178 ? 26.513 -0.701 -45.500 1.00 86.88 178 HIS A O 1
ATOM 1457 N N . PHE A 1 179 ? 27.248 -0.550 -43.391 1.00 82.38 179 PHE A N 1
ATOM 1458 C CA . PHE A 1 179 ? 28.518 0.096 -43.749 1.00 82.38 179 PHE A CA 1
ATOM 1459 C C . PHE A 1 179 ? 29.443 -0.808 -44.574 1.00 82.38 179 PHE A C 1
ATOM 1461 O O . PHE A 1 179 ? 30.113 -0.299 -45.462 1.00 82.38 179 PHE A O 1
ATOM 1468 N N . GLN A 1 180 ? 29.472 -2.118 -44.314 1.00 81.25 180 GLN A N 1
ATOM 1469 C CA . GLN A 1 180 ? 30.270 -3.081 -45.086 1.00 81.25 180 GLN A CA 1
ATOM 1470 C C . GLN A 1 180 ? 29.653 -3.404 -46.452 1.00 81.25 180 GLN A C 1
ATOM 1472 O O . GLN A 1 180 ? 30.377 -3.664 -47.405 1.00 81.25 180 GLN A O 1
ATOM 1477 N N . SER A 1 181 ? 28.324 -3.370 -46.562 1.00 80.25 181 SER A N 1
ATOM 1478 C CA . SER A 1 181 ? 27.604 -3.533 -47.829 1.00 80.25 181 SER A CA 1
ATOM 1479 C C . SER A 1 181 ? 27.681 -2.294 -48.725 1.00 80.25 181 SER A C 1
ATOM 1481 O O . SER A 1 181 ? 27.335 -2.366 -49.905 1.00 80.25 181 SER A O 1
ATOM 1483 N N . MET A 1 182 ? 28.131 -1.150 -48.190 1.00 72.25 182 MET A N 1
ATOM 1484 C CA . MET A 1 182 ? 28.420 0.001 -49.031 1.00 72.25 182 MET A CA 1
ATOM 1485 C C . MET A 1 182 ? 29.672 -0.285 -49.869 1.00 72.25 182 MET A C 1
ATOM 1487 O O . MET A 1 182 ? 30.695 -0.683 -49.315 1.00 72.25 182 MET A O 1
ATOM 1491 N N . PRO A 1 183 ? 29.617 -0.069 -51.195 1.00 73.38 183 PRO A N 1
ATOM 1492 C CA . PRO A 1 183 ? 30.759 -0.305 -52.066 1.00 73.38 183 PRO A CA 1
ATOM 1493 C C . PRO A 1 183 ? 31.942 0.561 -51.633 1.00 73.38 183 PRO A C 1
ATOM 1495 O O . PRO A 1 183 ? 31.771 1.759 -51.373 1.00 73.38 183 PRO A O 1
ATOM 1498 N N . ASP A 1 184 ? 33.132 -0.046 -51.581 1.00 70.62 184 ASP A N 1
ATOM 1499 C CA . ASP A 1 184 ? 34.372 0.629 -51.203 1.00 70.62 184 ASP A CA 1
ATOM 1500 C C . ASP A 1 184 ? 34.516 1.945 -51.980 1.00 70.62 184 ASP A C 1
ATOM 1502 O O . ASP A 1 184 ? 34.336 1.953 -53.206 1.00 70.62 184 ASP A O 1
ATOM 1506 N N . PRO A 1 185 ? 34.899 3.061 -51.337 1.00 62.62 185 PRO A N 1
ATOM 1507 C CA . PRO A 1 185 ? 35.111 4.323 -52.044 1.00 62.62 185 PRO A CA 1
ATOM 1508 C C . PRO A 1 185 ? 36.182 4.194 -53.142 1.00 62.62 185 PRO A C 1
ATOM 1510 O O . PRO A 1 185 ? 36.132 4.926 -54.127 1.00 62.62 185 PRO A O 1
ATOM 1513 N N . ALA A 1 186 ? 37.093 3.219 -53.025 1.00 62.47 186 ALA A N 1
ATOM 1514 C CA . ALA A 1 186 ? 38.063 2.858 -54.057 1.00 62.47 186 ALA A CA 1
ATOM 1515 C C . ALA A 1 186 ? 37.426 2.157 -55.275 1.00 62.47 186 ALA A C 1
ATOM 1517 O O . ALA A 1 186 ? 37.817 2.426 -56.404 1.00 62.47 186 ALA A O 1
ATOM 1518 N N . SER A 1 187 ? 36.387 1.335 -55.086 1.00 61.69 187 SER A N 1
ATOM 1519 C CA . SER A 1 187 ? 35.606 0.761 -56.198 1.00 61.69 187 SER A CA 1
ATOM 1520 C C . SER A 1 187 ? 34.738 1.810 -56.917 1.00 61.69 187 SER A C 1
ATOM 1522 O O . SER A 1 187 ? 34.418 1.661 -58.095 1.00 61.69 187 SER A O 1
ATOM 1524 N N . ARG A 1 188 ? 34.429 2.932 -56.246 1.00 54.72 188 ARG A N 1
ATOM 1525 C CA . ARG A 1 188 ? 33.885 4.153 -56.870 1.00 54.72 188 ARG A CA 1
ATOM 1526 C C . ARG A 1 188 ? 34.946 5.033 -57.538 1.00 54.72 188 ARG A C 1
ATOM 1528 O O . ARG A 1 188 ? 34.569 5.888 -58.331 1.00 54.72 188 ARG A O 1
ATOM 1535 N N . ALA A 1 189 ? 36.241 4.832 -57.287 1.00 57.03 189 ALA A N 1
ATOM 1536 C CA . ALA A 1 189 ? 37.301 5.694 -57.821 1.00 57.03 189 ALA A CA 1
ATOM 1537 C C . ALA A 1 189 ? 37.476 5.600 -59.351 1.00 57.03 189 ALA A C 1
ATOM 1539 O O . ALA A 1 189 ? 38.115 6.465 -59.941 1.00 57.03 189 ALA A O 1
ATOM 1540 N N . GLY A 1 190 ? 36.870 4.605 -60.012 1.00 59.25 190 GLY A N 1
ATOM 1541 C CA . GLY A 1 190 ? 36.791 4.540 -61.478 1.00 59.25 190 GLY A CA 1
ATOM 1542 C C . GLY A 1 190 ? 35.699 5.424 -62.099 1.00 59.25 190 GLY A C 1
ATOM 1543 O O . GLY A 1 190 ? 35.687 5.622 -63.310 1.00 59.25 190 GLY A O 1
ATOM 1544 N N . LYS A 1 191 ? 34.772 5.963 -61.295 1.00 61.25 191 LYS A N 1
ATOM 1545 C CA . LYS A 1 191 ? 33.689 6.845 -61.745 1.00 61.25 191 LYS A CA 1
ATOM 1546 C C . LYS A 1 191 ? 33.830 8.179 -60.993 1.00 61.25 191 LYS A C 1
ATOM 1548 O O . LYS A 1 191 ? 33.44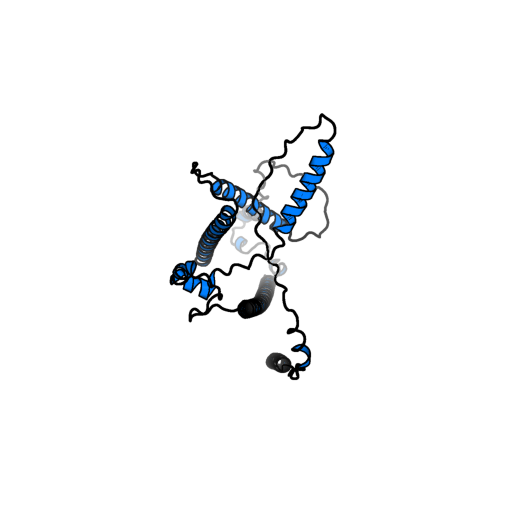2 8.248 -59.830 1.00 61.25 191 LYS A O 1
ATOM 1553 N N . PRO A 1 192 ? 34.359 9.252 -61.616 1.00 62.75 192 PRO A N 1
ATOM 1554 C CA . PRO A 1 192 ? 34.663 10.515 -60.928 1.00 62.75 192 PRO A CA 1
ATOM 1555 C C . PRO A 1 192 ? 33.427 11.235 -60.362 1.00 62.75 192 PRO A C 1
ATOM 1557 O O . PRO A 1 192 ? 33.567 12.207 -59.623 1.00 62.75 192 PRO A O 1
ATOM 1560 N N . TYR A 1 193 ? 32.221 10.754 -60.683 1.00 60.00 193 TYR A N 1
ATOM 1561 C CA . TYR A 1 193 ? 30.956 11.364 -60.309 1.00 60.00 193 TYR A CA 1
ATOM 1562 C C . TYR A 1 193 ? 29.885 10.307 -59.976 1.00 60.00 193 TYR A C 1
ATOM 1564 O O . TYR A 1 193 ? 29.872 9.237 -60.594 1.00 60.00 193 TYR A O 1
ATOM 1572 N N . PRO A 1 194 ? 28.974 10.585 -59.018 1.00 65.88 194 PRO A N 1
ATOM 1573 C CA . PRO A 1 194 ? 27.809 9.744 -58.740 1.00 65.88 194 PRO A CA 1
ATOM 1574 C C . PRO A 1 194 ? 26.977 9.486 -60.005 1.00 65.88 194 PRO A C 1
ATOM 1576 O O . PRO A 1 194 ? 26.882 10.340 -60.879 1.00 65.88 194 PRO A O 1
ATOM 1579 N N . GLU A 1 195 ? 26.362 8.307 -60.095 1.00 65.38 195 GLU A N 1
ATOM 1580 C CA . GLU A 1 195 ? 25.745 7.767 -61.320 1.00 65.38 195 GLU A CA 1
ATOM 1581 C C . GLU A 1 195 ? 24.672 8.680 -61.943 1.00 65.38 195 GLU A C 1
ATOM 1583 O O . GLU A 1 195 ? 24.535 8.733 -63.161 1.00 65.38 195 GLU A O 1
ATOM 1588 N N . PHE A 1 196 ? 24.000 9.506 -61.132 1.00 67.75 196 PHE A N 1
ATOM 1589 C CA . PHE A 1 196 ? 23.038 10.497 -61.626 1.00 67.75 196 PHE A CA 1
ATOM 1590 C C . PHE A 1 196 ? 23.666 11.566 -62.540 1.00 67.75 196 PHE A C 1
ATOM 1592 O O . PHE A 1 196 ? 22.957 12.145 -63.354 1.00 67.75 196 PHE A O 1
ATOM 1599 N N . LEU A 1 197 ? 24.975 11.828 -62.433 1.00 63.94 197 LEU A N 1
ATOM 1600 C CA . LEU A 1 197 ? 25.703 12.788 -63.274 1.00 63.94 197 LEU A CA 1
ATOM 1601 C C . LEU A 1 197 ? 26.117 12.211 -64.632 1.00 63.94 197 LEU A C 1
ATOM 1603 O O . LEU A 1 197 ? 26.463 12.977 -65.526 1.00 63.94 197 LEU A O 1
ATOM 1607 N N . GLN A 1 198 ? 26.070 10.887 -64.806 1.00 67.31 198 GLN A N 1
ATOM 1608 C CA . GLN A 1 198 ? 26.514 10.230 -66.043 1.00 67.31 198 GLN A CA 1
ATOM 1609 C C . GLN A 1 198 ? 25.538 10.447 -67.206 1.00 67.31 198 GLN A C 1
ATOM 1611 O O . GLN A 1 198 ? 25.958 10.447 -68.358 1.00 67.31 198 GLN A O 1
ATOM 1616 N N . ASN A 1 199 ? 24.263 10.711 -66.905 1.00 72.19 199 ASN A N 1
ATOM 1617 C CA . ASN A 1 199 ? 23.212 10.925 -67.905 1.00 72.19 199 ASN A CA 1
ATOM 1618 C C . ASN A 1 199 ? 23.003 12.403 -68.276 1.00 72.19 199 ASN A C 1
ATOM 1620 O O . ASN A 1 199 ? 22.140 12.707 -69.099 1.00 72.19 199 ASN A O 1
ATOM 1624 N N . TYR A 1 200 ? 23.758 13.332 -67.680 1.00 66.12 200 TYR A N 1
ATOM 1625 C CA . TYR A 1 200 ? 23.658 14.745 -68.037 1.00 66.12 200 TYR A CA 1
ATOM 1626 C C . TYR A 1 200 ? 24.591 15.077 -69.203 1.00 66.12 200 TYR A C 1
ATOM 1628 O O . TYR A 1 200 ? 25.763 14.686 -69.176 1.00 66.12 200 TYR A O 1
ATOM 1636 N N . PRO A 1 201 ? 24.118 15.844 -70.202 1.00 69.38 201 PRO A N 1
ATOM 1637 C CA . PRO A 1 201 ? 24.964 16.280 -71.302 1.00 69.38 201 PRO A CA 1
ATOM 1638 C C . PRO A 1 201 ? 26.168 17.055 -70.756 1.00 69.38 201 PRO A C 1
ATOM 1640 O O . PRO A 1 201 ? 26.036 17.862 -69.833 1.00 69.38 201 PRO A O 1
ATOM 1643 N N . VAL A 1 202 ? 27.347 16.809 -71.338 1.00 69.31 202 VAL A N 1
ATOM 1644 C CA . VAL A 1 202 ? 28.651 17.344 -70.887 1.00 69.31 202 VAL A CA 1
ATOM 1645 C C . VAL A 1 202 ? 28.642 18.873 -70.740 1.00 69.31 202 VAL A C 1
ATOM 1647 O O . VAL A 1 202 ? 29.323 19.431 -69.880 1.00 69.31 202 VAL A O 1
ATOM 1650 N N . THR A 1 203 ? 27.793 19.562 -71.503 1.00 74.25 203 THR A N 1
ATOM 1651 C CA . THR A 1 203 ? 27.580 21.015 -71.436 1.00 74.25 203 THR A CA 1
ATOM 1652 C C . THR A 1 203 ? 27.063 21.508 -70.081 1.00 74.25 203 THR A C 1
ATOM 1654 O O . THR A 1 203 ? 27.326 22.646 -69.699 1.00 74.25 203 THR A O 1
ATOM 1657 N N . MET A 1 204 ? 26.373 20.660 -69.317 1.00 67.00 204 MET A N 1
ATOM 1658 C CA . MET A 1 204 ? 25.749 21.022 -68.041 1.00 67.00 204 MET A CA 1
ATOM 1659 C C . MET A 1 204 ? 26.640 20.734 -66.830 1.00 67.00 204 MET A C 1
ATOM 1661 O O . MET A 1 204 ? 26.339 21.200 -65.731 1.00 67.00 204 MET A O 1
ATOM 1665 N N . TRP A 1 205 ? 27.758 20.021 -66.991 1.00 65.44 205 TRP A N 1
ATOM 1666 C CA . TRP A 1 205 ? 28.568 19.536 -65.864 1.00 65.44 205 TRP A CA 1
ATOM 1667 C C . TRP A 1 205 ? 29.086 20.668 -64.974 1.00 65.44 205 TRP A C 1
ATOM 1669 O O . TRP A 1 205 ? 29.115 20.546 -63.750 1.00 65.44 205 TRP A O 1
ATOM 1679 N N . ARG A 1 206 ? 29.404 21.819 -65.576 1.00 64.25 206 ARG A N 1
ATOM 1680 C CA . ARG A 1 206 ? 29.856 23.016 -64.857 1.00 64.25 206 ARG A CA 1
ATOM 1681 C C . ARG A 1 206 ? 28.778 23.578 -63.924 1.00 64.25 206 ARG A C 1
ATOM 1683 O O . ARG A 1 206 ? 29.098 24.018 -62.826 1.00 64.25 206 ARG A O 1
ATOM 1690 N N . THR A 1 207 ? 27.512 23.519 -64.340 1.00 67.69 207 THR A N 1
ATOM 1691 C CA . THR A 1 207 ? 26.375 23.972 -63.524 1.00 67.69 207 THR A CA 1
ATOM 1692 C C . THR A 1 207 ? 26.035 22.973 -62.427 1.00 67.69 207 THR A C 1
ATOM 1694 O O . THR A 1 207 ? 25.817 23.377 -61.293 1.00 67.69 207 THR A O 1
ATOM 1697 N N . VAL A 1 208 ? 26.078 21.665 -62.698 1.00 65.81 208 VAL A N 1
ATOM 1698 C CA . VAL A 1 208 ? 25.728 20.666 -61.676 1.00 65.81 208 VAL A CA 1
ATOM 1699 C C . VAL A 1 208 ? 26.803 20.554 -60.590 1.00 65.81 208 VAL A C 1
ATOM 1701 O O . VAL A 1 208 ? 26.472 20.382 -59.417 1.00 65.81 208 VAL A O 1
ATOM 1704 N N . LEU A 1 209 ? 28.083 20.749 -60.929 1.00 65.00 209 LEU A N 1
ATOM 1705 C CA . LEU A 1 209 ? 29.157 20.815 -59.930 1.00 65.00 209 LEU A CA 1
ATOM 1706 C C . LEU A 1 209 ? 29.025 22.013 -58.981 1.00 65.00 209 LEU A C 1
ATOM 1708 O O . LEU A 1 209 ? 29.382 21.881 -57.811 1.00 65.00 209 LEU A O 1
ATOM 1712 N N . LEU A 1 210 ? 28.450 23.133 -59.436 1.00 66.25 210 LEU A N 1
ATOM 1713 C CA . LEU A 1 210 ? 28.135 24.284 -58.579 1.00 66.25 210 LEU A CA 1
ATOM 1714 C C . LEU A 1 210 ? 27.042 23.967 -57.544 1.00 66.25 210 LEU A C 1
ATOM 1716 O O . LEU A 1 210 ? 27.061 24.539 -56.460 1.00 66.25 210 LEU A O 1
ATOM 1720 N N . TYR A 1 211 ? 26.126 23.040 -57.843 1.00 61.03 211 TYR A N 1
ATOM 1721 C CA . TYR A 1 211 ? 25.094 22.588 -56.898 1.00 61.03 211 TYR A CA 1
ATOM 1722 C C . TYR A 1 211 ? 25.550 21.411 -56.017 1.00 61.03 211 TYR A C 1
ATOM 1724 O O . TYR A 1 211 ? 25.042 21.241 -54.908 1.00 61.03 211 TYR A O 1
ATOM 1732 N N . ALA A 1 212 ? 26.498 20.593 -56.491 1.00 60.56 212 ALA A N 1
ATOM 1733 C CA . ALA A 1 212 ? 27.055 19.458 -55.747 1.00 60.56 212 ALA A CA 1
ATOM 1734 C C . ALA A 1 212 ? 28.176 19.864 -54.774 1.00 60.56 212 ALA A C 1
ATOM 1736 O O . ALA A 1 212 ? 28.371 19.211 -53.744 1.00 60.56 212 ALA A O 1
ATOM 1737 N N . GLN A 1 213 ? 28.895 20.958 -55.056 1.00 58.25 213 GLN A N 1
ATOM 1738 C CA . GLN A 1 213 ? 29.653 21.668 -54.034 1.00 58.25 213 GLN A CA 1
ATOM 1739 C C . GLN A 1 213 ? 28.646 22.212 -53.030 1.00 58.25 213 GLN A C 1
ATOM 1741 O O . GLN A 1 213 ? 27.966 23.198 -53.289 1.00 58.25 213 GLN A O 1
ATOM 1746 N N . ARG A 1 214 ? 28.523 21.487 -51.913 1.00 52.81 214 ARG A N 1
ATOM 1747 C CA . ARG A 1 214 ? 27.818 21.858 -50.683 1.00 52.81 214 ARG A CA 1
ATOM 1748 C C . ARG A 1 214 ? 27.608 23.377 -50.648 1.00 52.81 214 ARG A C 1
ATOM 1750 O O . ARG A 1 214 ? 28.623 24.075 -50.577 1.00 52.81 214 ARG A O 1
ATOM 1757 N N . PRO A 1 215 ? 26.361 23.892 -50.726 1.00 52.03 215 PRO A N 1
ATOM 1758 C CA . PRO A 1 215 ? 26.160 25.331 -50.706 1.00 52.03 215 PRO A CA 1
ATOM 1759 C C . PRO A 1 215 ? 26.914 25.869 -49.489 1.00 52.03 215 PRO A C 1
ATOM 1761 O O . PRO A 1 215 ? 26.850 25.216 -48.432 1.00 52.03 215 PRO A O 1
ATOM 1764 N N . PRO A 1 216 ? 27.674 26.977 -49.615 1.00 53.94 216 PRO A N 1
ATOM 1765 C CA . PRO A 1 216 ? 28.256 27.619 -48.448 1.00 53.94 216 PRO A CA 1
ATOM 1766 C C . PRO A 1 216 ? 27.108 27.746 -47.463 1.00 53.94 216 PRO A C 1
ATOM 1768 O O . PRO A 1 216 ? 26.062 28.286 -47.824 1.00 53.94 216 PRO A O 1
ATOM 1771 N N . SER A 1 217 ? 27.238 27.095 -46.303 1.00 53.47 217 SER A N 1
ATOM 1772 C CA . SER A 1 217 ? 26.163 27.012 -45.325 1.00 53.47 217 SER A CA 1
ATOM 1773 C C . SER A 1 217 ? 25.605 28.414 -45.178 1.00 53.47 217 SER A C 1
ATOM 1775 O O . SER A 1 217 ? 26.334 29.312 -44.753 1.00 53.47 217 SER A O 1
ATOM 1777 N N . LEU A 1 218 ? 24.362 28.605 -45.619 1.00 48.97 218 LEU A N 1
ATOM 1778 C CA . LEU A 1 218 ? 23.669 29.884 -45.632 1.00 48.97 218 LEU A CA 1
ATOM 1779 C C . LEU A 1 218 ? 23.285 30.234 -44.188 1.00 48.97 218 LEU A C 1
ATOM 1781 O O . LEU A 1 218 ? 22.127 30.378 -43.828 1.00 48.97 218 LEU A O 1
ATOM 1785 N N . THR A 1 219 ? 24.286 30.316 -43.323 1.00 52.75 219 THR A N 1
ATOM 1786 C CA . THR A 1 219 ? 24.242 30.876 -41.983 1.00 52.75 219 THR A CA 1
ATOM 1787 C C . THR A 1 219 ? 24.759 32.303 -42.093 1.00 52.75 219 THR A C 1
ATOM 1789 O O . THR A 1 219 ? 25.783 32.643 -41.510 1.00 52.75 219 THR A O 1
ATOM 1792 N N . HIS A 1 220 ? 24.103 33.123 -42.916 1.00 49.97 220 HIS A N 1
ATOM 1793 C CA . HIS A 1 220 ? 24.414 34.548 -43.002 1.00 49.97 220 HIS A CA 1
ATOM 1794 C C . HIS A 1 220 ? 23.185 35.434 -43.237 1.00 49.97 220 HIS A C 1
ATOM 1796 O O . HIS A 1 220 ? 23.296 36.442 -43.910 1.00 49.97 220 HIS A O 1
ATOM 1802 N N . VAL A 1 221 ? 22.034 35.122 -42.628 1.00 49.19 221 VAL A N 1
ATOM 1803 C CA . VAL A 1 221 ? 21.074 36.152 -42.183 1.00 49.19 221 VAL A CA 1
ATOM 1804 C C . VAL A 1 221 ? 20.396 35.651 -40.909 1.00 49.19 221 VAL A C 1
ATOM 1806 O O . VAL A 1 221 ? 19.535 34.780 -40.933 1.00 49.19 221 VAL A O 1
ATOM 1809 N N . GLY A 1 222 ? 20.831 36.177 -39.772 1.00 47.06 222 GLY A N 1
ATOM 1810 C CA . GLY A 1 222 ? 20.290 35.825 -38.468 1.00 47.06 222 GLY A CA 1
ATOM 1811 C C . GLY A 1 222 ? 21.115 36.471 -37.372 1.00 47.06 222 GLY A C 1
ATOM 1812 O O . GLY A 1 222 ? 21.950 35.799 -36.789 1.00 47.06 222 GLY A O 1
ATOM 1813 N N . VAL A 1 223 ? 20.898 37.778 -37.188 1.00 46.59 223 VAL A N 1
ATOM 1814 C CA . VAL A 1 223 ? 21.059 38.594 -35.966 1.00 46.59 223 VAL A CA 1
ATOM 1815 C C . VAL A 1 223 ? 22.265 38.270 -35.057 1.00 46.59 223 VAL A C 1
ATOM 1817 O O . VAL A 1 223 ? 22.370 37.159 -34.538 1.00 46.59 223 VAL A O 1
ATOM 1820 N N . PRO A 1 224 ? 23.128 39.251 -34.718 1.00 44.88 224 PRO A N 1
ATOM 1821 C CA . PRO A 1 224 ? 24.243 39.029 -33.805 1.00 44.88 224 PRO A CA 1
ATOM 1822 C C . PRO A 1 224 ? 23.721 38.747 -32.391 1.00 44.88 224 PRO A C 1
ATOM 1824 O O . PRO A 1 224 ? 23.501 39.650 -31.588 1.00 44.88 224 PRO A O 1
ATOM 1827 N N . ARG A 1 225 ? 23.534 37.471 -32.051 1.00 48.88 225 ARG A N 1
ATOM 1828 C CA . ARG A 1 225 ? 23.374 37.051 -30.662 1.00 48.88 225 ARG A CA 1
ATOM 1829 C C . ARG A 1 225 ? 24.767 36.789 -30.117 1.00 48.88 225 ARG A C 1
ATOM 1831 O O . ARG A 1 225 ? 25.429 35.828 -30.505 1.00 48.88 225 ARG A O 1
ATOM 1838 N N . GLN A 1 226 ? 25.216 37.696 -29.256 1.00 46.53 226 GLN A N 1
ATOM 1839 C CA . GLN A 1 226 ? 26.484 37.607 -28.545 1.00 46.53 226 GLN A CA 1
ATOM 1840 C C . GLN A 1 226 ? 26.711 36.185 -28.015 1.00 46.53 226 GLN A C 1
ATOM 1842 O O . GLN A 1 226 ? 25.952 35.689 -27.181 1.00 46.53 226 GLN A O 1
ATOM 1847 N N . ARG A 1 227 ? 27.774 35.531 -28.490 1.00 51.19 227 ARG A N 1
ATOM 1848 C CA . ARG A 1 227 ? 28.371 34.397 -27.784 1.00 51.19 227 ARG A CA 1
ATOM 1849 C C . ARG A 1 227 ? 29.123 34.957 -26.574 1.00 51.19 227 ARG A C 1
ATOM 1851 O O . ARG A 1 227 ? 30.057 35.736 -26.779 1.00 51.19 227 ARG A O 1
ATOM 1858 N N . PRO A 1 228 ? 28.792 34.561 -25.335 1.00 48.72 228 PRO A N 1
ATOM 1859 C CA . PRO A 1 228 ? 29.679 34.816 -24.219 1.00 48.72 228 PRO A CA 1
ATOM 1860 C C . PRO A 1 228 ? 30.967 34.012 -24.407 1.00 48.72 228 PRO A C 1
ATOM 1862 O O . PRO A 1 228 ? 30.949 32.833 -24.772 1.00 48.72 228 PRO A O 1
ATOM 1865 N N . LYS A 1 229 ? 32.088 34.689 -24.158 1.00 43.47 229 LYS A N 1
ATOM 1866 C CA . LYS A 1 229 ? 33.429 34.115 -24.112 1.00 43.47 229 LYS A CA 1
ATOM 1867 C C . LYS A 1 229 ? 33.476 32.963 -23.107 1.00 43.47 229 LYS A C 1
ATOM 1869 O O . LYS A 1 229 ? 32.867 33.003 -22.041 1.00 43.47 229 LYS A O 1
ATOM 1874 N N . THR A 1 230 ? 34.244 31.952 -23.482 1.00 47.69 230 THR A N 1
ATOM 1875 C CA . THR A 1 230 ? 34.668 30.811 -22.677 1.00 47.69 230 THR A CA 1
ATOM 1876 C C . THR A 1 230 ? 35.030 31.209 -21.244 1.00 47.69 230 THR A C 1
ATOM 1878 O O . THR A 1 230 ? 35.981 31.962 -21.035 1.00 47.69 230 THR A O 1
ATOM 1881 N N . SER A 1 231 ? 34.341 30.626 -20.262 1.00 43.16 231 SER A N 1
ATOM 1882 C CA . SER A 1 231 ? 34.931 30.379 -18.950 1.00 43.16 231 SER A CA 1
ATOM 1883 C C . SER A 1 231 ? 35.265 28.895 -18.849 1.00 43.16 231 SER A C 1
ATOM 1885 O O . SER A 1 231 ? 34.488 28.030 -19.250 1.00 43.16 231 SER A O 1
ATOM 1887 N N . ARG A 1 232 ? 36.492 28.671 -18.391 1.00 48.62 232 ARG A N 1
ATOM 1888 C CA . ARG A 1 232 ? 37.237 27.436 -18.152 1.00 48.62 232 ARG A CA 1
ATOM 1889 C C . ARG A 1 232 ? 36.392 26.192 -17.842 1.00 48.62 232 ARG A C 1
ATOM 1891 O O . ARG A 1 232 ? 35.421 26.239 -17.094 1.00 48.62 232 ARG A O 1
ATOM 1898 N N . ARG A 1 233 ? 36.880 25.054 -18.357 1.00 50.34 233 ARG A N 1
ATOM 1899 C CA . ARG A 1 233 ? 36.545 23.687 -17.921 1.00 50.34 233 ARG A CA 1
ATOM 1900 C C . ARG A 1 233 ? 36.267 23.621 -16.409 1.00 50.34 233 ARG A C 1
ATOM 1902 O O . ARG A 1 233 ? 37.100 24.091 -15.634 1.00 50.34 233 ARG A O 1
ATOM 1909 N N . PRO A 1 234 ? 35.232 22.875 -15.998 1.00 42.47 234 PRO A N 1
ATOM 1910 C CA . PRO A 1 234 ? 35.340 22.068 -14.800 1.00 42.47 234 PRO A CA 1
ATOM 1911 C C . PRO A 1 234 ? 35.147 20.586 -15.123 1.00 42.47 234 PRO A C 1
ATOM 1913 O O . PRO A 1 234 ? 34.382 20.185 -15.998 1.00 42.47 234 PRO A O 1
ATOM 1916 N N . ASN A 1 235 ? 35.902 19.801 -14.372 1.00 37.59 235 ASN A N 1
ATOM 1917 C CA . ASN A 1 235 ? 35.997 18.357 -14.402 1.00 37.59 235 ASN A CA 1
ATOM 1918 C C . ASN A 1 235 ? 34.647 17.623 -14.391 1.00 37.59 235 ASN A C 1
ATOM 1920 O O . ASN A 1 235 ? 33.660 18.033 -13.776 1.00 37.59 235 ASN A O 1
ATOM 1924 N N . THR A 1 236 ? 34.674 16.469 -15.046 1.00 48.34 236 THR A N 1
ATOM 1925 C CA . THR A 1 236 ? 33.690 15.394 -15.014 1.00 48.34 236 THR A CA 1
ATOM 1926 C C . THR A 1 236 ? 33.514 14.848 -13.594 1.00 48.34 236 THR A C 1
ATOM 1928 O O . THR A 1 236 ? 34.313 14.023 -13.171 1.00 48.34 236 THR A O 1
ATOM 1931 N N . SER A 1 237 ? 32.474 15.278 -12.867 1.00 55.72 237 SER A N 1
ATOM 1932 C CA . SER A 1 237 ? 31.874 14.509 -11.754 1.00 55.72 237 SER A CA 1
ATOM 1933 C C . SER A 1 237 ? 30.671 15.231 -11.113 1.00 55.72 237 SER A C 1
ATOM 1935 O O . SER A 1 237 ? 30.809 15.736 -10.002 1.00 55.72 237 SER A O 1
ATOM 1937 N N . LYS A 1 238 ? 29.483 15.317 -11.747 1.00 41.41 238 LYS A N 1
ATOM 1938 C CA . LYS A 1 238 ? 28.248 15.794 -11.061 1.00 41.41 238 LYS A CA 1
ATOM 1939 C C . LYS A 1 238 ? 26.955 15.119 -11.559 1.00 41.41 238 LYS A C 1
ATOM 1941 O O . LYS A 1 238 ? 26.379 15.518 -12.561 1.00 41.41 238 LYS A O 1
ATOM 1946 N N . THR A 1 239 ? 26.575 14.071 -10.825 1.00 48.38 239 THR A N 1
ATOM 1947 C CA . THR A 1 239 ? 25.264 13.772 -10.201 1.00 48.38 239 THR A CA 1
ATOM 1948 C C . THR A 1 239 ? 23.922 14.093 -10.913 1.00 48.38 239 THR A C 1
ATOM 1950 O O . THR A 1 239 ? 23.685 15.228 -11.323 1.00 48.38 239 THR A O 1
ATOM 1953 N N . PRO A 1 240 ? 22.934 13.164 -10.879 1.00 52.06 240 PRO A N 1
ATOM 1954 C CA . PRO A 1 240 ? 21.551 13.353 -11.370 1.00 52.06 240 PRO A CA 1
ATOM 1955 C C . PRO A 1 240 ? 20.676 14.293 -10.503 1.00 52.06 240 PRO A C 1
ATOM 1957 O O . PRO A 1 240 ? 19.450 14.275 -10.572 1.00 52.06 240 PRO A O 1
ATOM 1960 N N . LEU A 1 241 ? 21.283 15.140 -9.665 1.00 52.06 241 LEU A N 1
ATOM 1961 C CA . LEU A 1 241 ? 20.579 15.936 -8.651 1.00 52.06 241 LEU A CA 1
ATOM 1962 C C . LEU A 1 241 ? 19.957 17.237 -9.202 1.00 52.06 241 LE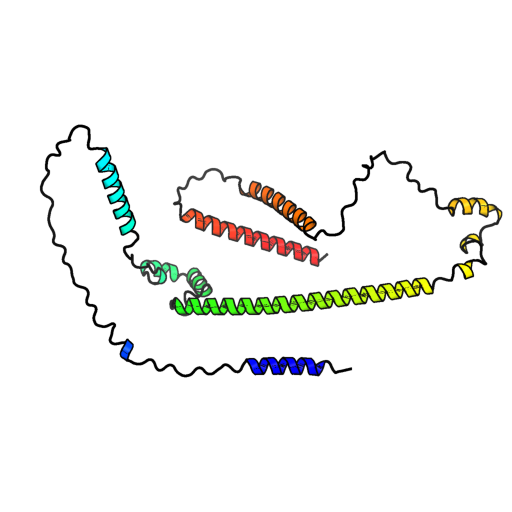U A C 1
ATOM 1964 O O . LEU A 1 241 ? 19.163 17.888 -8.524 1.00 52.06 241 LEU A O 1
ATOM 1968 N N . THR A 1 242 ? 20.327 17.665 -10.411 1.00 56.44 242 THR A N 1
ATOM 1969 C CA . THR A 1 242 ? 19.933 18.974 -10.967 1.00 56.44 242 THR A CA 1
ATOM 1970 C C . THR A 1 242 ? 18.589 18.942 -11.693 1.00 56.44 242 THR A C 1
ATOM 1972 O O . THR A 1 242 ? 17.846 19.922 -11.640 1.00 56.44 242 THR A O 1
ATOM 1975 N N . THR A 1 243 ? 18.224 17.815 -12.302 1.00 58.41 243 THR A N 1
ATOM 1976 C CA . THR A 1 243 ? 16.883 17.572 -12.860 1.00 58.41 243 THR A CA 1
ATOM 1977 C C . THR A 1 243 ? 15.844 17.420 -11.752 1.00 58.41 243 THR A C 1
ATOM 1979 O O . THR A 1 243 ? 14.771 18.014 -11.834 1.00 58.41 243 THR A O 1
ATOM 1982 N N . LEU A 1 244 ? 16.204 16.745 -10.658 1.00 63.75 244 LEU A N 1
ATOM 1983 C CA . LEU A 1 244 ? 15.344 16.581 -9.485 1.00 63.75 244 LEU A CA 1
ATOM 1984 C C . LEU A 1 244 ? 15.095 17.924 -8.771 1.00 63.75 244 LEU A C 1
ATOM 1986 O O . LEU A 1 244 ? 13.963 18.228 -8.413 1.00 63.75 244 LEU A O 1
ATOM 1990 N N . LYS A 1 245 ? 16.105 18.803 -8.678 1.00 69.56 245 LYS A N 1
ATOM 1991 C CA . LYS A 1 245 ? 15.927 20.177 -8.165 1.00 69.56 245 LYS A CA 1
ATOM 1992 C C . LYS A 1 245 ? 15.005 21.037 -9.034 1.00 69.56 245 LYS A C 1
ATOM 1994 O O . LYS A 1 245 ? 14.212 21.802 -8.493 1.00 69.56 245 LYS A O 1
ATOM 1999 N N . LYS A 1 246 ? 15.073 20.911 -10.365 1.00 73.62 246 LYS A N 1
ATOM 2000 C CA . LYS A 1 246 ? 14.141 21.613 -11.268 1.00 73.62 246 LYS A CA 1
ATOM 2001 C C . LYS A 1 246 ? 12.707 21.104 -11.100 1.00 73.62 246 LYS A C 1
ATOM 2003 O O . LYS A 1 246 ? 11.787 21.914 -11.076 1.00 73.62 246 LYS A O 1
ATOM 2008 N N . PHE A 1 247 ? 12.532 19.797 -10.911 1.00 75.38 247 PHE A N 1
ATOM 2009 C CA . PHE A 1 247 ? 11.221 19.193 -10.677 1.00 75.38 247 PHE A CA 1
ATOM 2010 C C . PHE A 1 247 ? 10.638 19.565 -9.303 1.00 75.38 247 PHE A C 1
ATOM 2012 O O . PHE A 1 247 ? 9.474 19.943 -9.215 1.00 75.38 247 PHE A O 1
ATOM 2019 N N . ILE A 1 248 ? 11.458 19.570 -8.245 1.00 82.19 248 ILE A N 1
ATOM 2020 C CA . ILE A 1 248 ? 11.055 20.035 -6.906 1.00 82.19 248 ILE A CA 1
ATOM 2021 C C . ILE A 1 248 ? 10.667 21.516 -6.938 1.00 82.19 248 ILE A C 1
ATOM 2023 O O . ILE A 1 248 ? 9.646 21.884 -6.364 1.00 82.19 248 ILE A O 1
ATOM 2027 N N . ASN A 1 249 ? 11.426 22.367 -7.635 1.00 80.75 249 ASN A N 1
ATOM 2028 C CA . ASN A 1 249 ? 11.083 23.785 -7.746 1.00 80.75 249 ASN A CA 1
ATOM 2029 C C . ASN A 1 249 ? 9.782 24.010 -8.528 1.00 80.75 249 ASN A C 1
ATOM 2031 O O . ASN A 1 249 ? 9.000 24.870 -8.138 1.00 80.75 249 ASN A O 1
ATOM 2035 N N . TYR A 1 250 ? 9.518 23.221 -9.575 1.00 85.38 250 TYR A N 1
ATOM 2036 C CA . TYR A 1 250 ? 8.249 23.262 -10.307 1.00 85.38 250 TYR A CA 1
ATOM 2037 C C . TYR A 1 250 ? 7.061 22.805 -9.440 1.00 85.38 250 TYR A C 1
ATOM 2039 O O . TYR A 1 250 ? 6.013 23.447 -9.424 1.00 85.38 250 TYR A O 1
ATOM 2047 N N . LEU A 1 251 ? 7.235 21.743 -8.646 1.00 82.56 251 LEU A N 1
ATOM 2048 C CA . LEU A 1 251 ? 6.219 21.301 -7.686 1.00 82.56 251 LEU A CA 1
ATOM 2049 C C . LEU A 1 251 ? 5.981 22.340 -6.582 1.00 82.56 251 LEU A C 1
ATOM 2051 O O . LEU A 1 251 ? 4.837 22.580 -6.203 1.00 82.56 251 LEU A O 1
ATOM 2055 N N . ALA A 1 252 ? 7.035 22.996 -6.094 1.00 80.62 252 ALA A N 1
ATOM 2056 C CA . ALA A 1 252 ? 6.934 24.012 -5.051 1.00 80.62 252 ALA A CA 1
ATOM 2057 C C . ALA A 1 252 ? 6.212 25.282 -5.530 1.00 80.62 252 ALA A C 1
ATOM 2059 O O . ALA A 1 252 ? 5.421 25.857 -4.779 1.00 80.62 252 ALA A O 1
ATOM 2060 N N . THR A 1 253 ? 6.442 25.726 -6.772 1.00 80.38 253 THR A N 1
ATOM 2061 C CA . THR A 1 253 ? 5.716 26.875 -7.338 1.00 80.38 253 THR A CA 1
ATOM 2062 C C . THR A 1 253 ? 4.260 26.530 -7.631 1.00 80.38 253 THR A C 1
ATOM 2064 O O . THR A 1 253 ? 3.376 27.337 -7.339 1.00 80.38 253 THR A O 1
ATOM 2067 N N . HIS A 1 254 ? 3.981 25.316 -8.112 1.00 81.38 254 HIS A N 1
ATOM 2068 C CA . HIS A 1 254 ? 2.611 24.891 -8.388 1.00 81.38 254 HIS A CA 1
ATOM 2069 C C . HIS A 1 254 ? 1.791 24.676 -7.103 1.00 81.38 254 HIS A C 1
ATOM 2071 O O . HIS A 1 254 ? 0.636 25.098 -7.032 1.00 81.38 254 HIS A O 1
ATOM 2077 N N . ALA A 1 255 ? 2.406 24.134 -6.046 1.00 78.50 255 ALA A N 1
ATOM 2078 C CA . ALA A 1 255 ? 1.779 23.994 -4.732 1.00 78.50 255 ALA A CA 1
ATOM 2079 C C . ALA A 1 255 ? 1.451 25.351 -4.083 1.00 78.50 255 ALA A C 1
ATOM 2081 O O . ALA A 1 255 ? 0.382 25.500 -3.492 1.00 78.50 255 ALA A O 1
ATOM 2082 N N . LYS A 1 256 ? 2.318 26.367 -4.230 1.00 76.25 256 LYS A N 1
ATOM 2083 C CA . LYS A 1 256 ? 2.042 27.731 -3.735 1.00 76.25 256 LYS A CA 1
ATOM 2084 C C . LYS A 1 256 ? 0.849 28.382 -4.440 1.00 76.25 256 LYS A C 1
ATOM 2086 O O . LYS A 1 256 ? 0.026 28.999 -3.770 1.00 76.25 256 LYS A O 1
ATOM 2091 N N . SER A 1 257 ? 0.729 28.205 -5.757 1.00 78.62 257 SER A N 1
ATOM 2092 C CA . SER A 1 257 ? -0.414 28.717 -6.526 1.00 78.62 257 SER A CA 1
ATOM 2093 C C . SER A 1 257 ? -1.732 28.050 -6.110 1.00 78.62 257 SER A C 1
ATOM 2095 O O . SER A 1 257 ? -2.742 28.733 -5.980 1.00 78.62 257 SER A O 1
ATOM 2097 N N . LEU A 1 258 ? -1.720 26.739 -5.839 1.00 70.12 258 LEU A N 1
ATOM 2098 C CA . LEU A 1 258 ? -2.897 25.997 -5.365 1.00 70.12 258 LEU A CA 1
ATOM 2099 C C . LEU A 1 258 ? -3.285 26.350 -3.921 1.00 70.12 258 LEU A C 1
ATOM 2101 O O . LEU A 1 258 ? -4.468 26.445 -3.603 1.00 70.12 258 LEU A O 1
ATOM 2105 N N . MET A 1 259 ? -2.306 26.594 -3.044 1.00 71.31 259 MET A N 1
ATOM 2106 C CA . MET A 1 259 ? -2.581 27.039 -1.673 1.00 71.31 259 MET A CA 1
ATOM 2107 C C . MET A 1 259 ? -3.213 28.439 -1.633 1.00 71.31 259 MET A C 1
ATOM 2109 O O . MET A 1 259 ? -4.058 28.684 -0.778 1.00 71.31 259 MET A 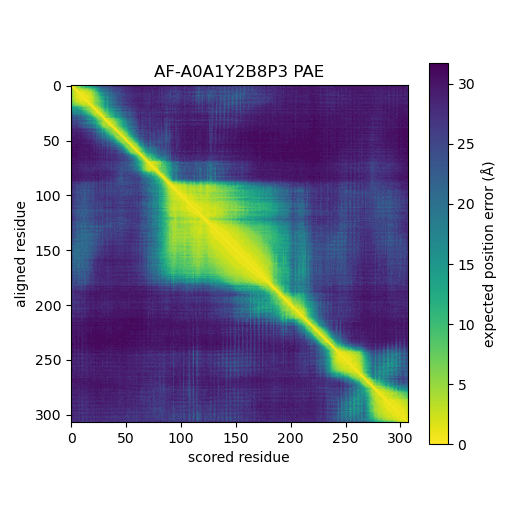O 1
ATOM 2113 N N . GLN A 1 260 ? -2.874 29.336 -2.567 1.00 69.69 260 GLN A N 1
ATOM 2114 C CA . GLN A 1 260 ? -3.527 30.649 -2.678 1.00 69.69 260 GLN A CA 1
ATOM 2115 C C . GLN A 1 260 ? -4.978 30.568 -3.178 1.00 69.69 260 GLN A C 1
ATOM 2117 O O . GLN A 1 260 ? -5.791 31.417 -2.821 1.00 69.69 260 GLN A O 1
ATOM 2122 N N . GLU A 1 261 ? -5.332 29.543 -3.954 1.00 67.31 261 GLU A N 1
ATOM 2123 C CA . GLU A 1 261 ? -6.715 29.322 -4.397 1.00 67.31 261 GLU A CA 1
ATOM 2124 C C . GLU A 1 261 ? -7.598 28.712 -3.298 1.00 67.31 261 GLU A C 1
ATOM 2126 O O . GLU A 1 261 ? -8.768 29.067 -3.172 1.00 67.31 261 GLU A O 1
ATOM 2131 N N . ILE A 1 262 ? -7.029 27.833 -2.468 1.00 61.22 262 ILE A N 1
ATOM 2132 C CA . ILE A 1 262 ? -7.744 27.138 -1.383 1.00 61.22 262 ILE A CA 1
ATOM 2133 C C . ILE A 1 262 ? -7.893 28.027 -0.136 1.00 61.22 262 ILE A C 1
ATOM 2135 O O . ILE A 1 262 ? -8.805 27.825 0.664 1.00 61.22 262 ILE A O 1
ATOM 2139 N N . TRP A 1 263 ? -7.036 29.039 0.028 1.00 50.31 263 TRP A N 1
ATOM 2140 C CA . TRP A 1 263 ? -7.032 29.937 1.187 1.00 50.31 263 TRP A CA 1
ATOM 2141 C C . TRP A 1 263 ? -7.662 31.306 0.899 1.00 50.31 263 TRP A C 1
ATOM 2143 O O . TRP A 1 263 ? -7.238 32.324 1.441 1.00 50.31 263 TRP A O 1
ATOM 2153 N N . LYS A 1 264 ? -8.709 31.347 0.067 1.00 51.94 264 LYS A N 1
ATOM 2154 C CA . LYS A 1 264 ? -9.676 32.450 0.130 1.00 51.94 264 LYS A CA 1
ATOM 2155 C C . LYS A 1 264 ? -10.560 32.198 1.356 1.00 51.94 264 LYS A C 1
ATOM 2157 O O . LYS A 1 264 ? -11.286 31.201 1.355 1.00 51.94 264 LYS A O 1
ATOM 2162 N N . PRO A 1 265 ? -10.479 33.016 2.422 1.00 43.59 265 PRO A N 1
ATOM 2163 C CA . PRO A 1 265 ? -11.304 32.802 3.600 1.00 43.59 265 PRO A CA 1
ATOM 2164 C C . PRO A 1 265 ? -12.780 32.891 3.188 1.00 43.59 265 PRO A C 1
ATOM 2166 O O . PRO A 1 265 ? -13.159 33.859 2.521 1.00 43.59 265 PRO A O 1
ATOM 2169 N N . PRO A 1 266 ? -13.619 31.900 3.536 1.00 46.94 266 PRO A N 1
ATOM 2170 C CA . PRO A 1 266 ? -15.049 32.033 3.350 1.00 46.94 266 PRO A CA 1
ATOM 2171 C C . PRO A 1 266 ? -15.530 33.229 4.168 1.00 46.94 266 PRO A C 1
ATOM 2173 O O . PRO A 1 266 ? -15.087 33.453 5.299 1.00 46.94 266 PRO A O 1
ATOM 2176 N N . VAL A 1 267 ? -16.423 34.000 3.551 1.00 54.31 267 VAL A N 1
ATOM 2177 C CA . VAL A 1 267 ? -17.158 35.103 4.164 1.00 54.31 267 VAL A CA 1
ATOM 2178 C C . VAL A 1 267 ? -17.622 34.672 5.558 1.00 54.31 267 VAL A C 1
ATOM 2180 O O . VAL A 1 267 ? -18.163 33.585 5.749 1.00 54.31 267 VAL A O 1
ATOM 2183 N N . THR A 1 268 ? -17.298 35.509 6.537 1.00 46.88 268 THR A N 1
ATOM 2184 C CA . THR A 1 268 ? -17.347 35.262 7.978 1.00 46.88 268 THR A CA 1
ATOM 2185 C C . THR A 1 268 ? -18.646 34.602 8.448 1.00 46.88 268 THR A C 1
ATOM 2187 O O . THR A 1 268 ? -19.675 35.264 8.551 1.00 46.88 268 THR A O 1
ATOM 2190 N N . PHE A 1 269 ? -18.574 33.327 8.837 1.00 45.53 269 PHE A N 1
ATOM 2191 C CA . PHE A 1 269 ? -19.538 32.708 9.748 1.00 45.53 269 PHE A CA 1
ATOM 2192 C C . PHE A 1 269 ? -18.814 32.425 11.067 1.00 45.53 269 PHE A C 1
ATOM 2194 O O . PHE A 1 269 ? -18.001 31.507 11.179 1.00 45.53 269 PHE A O 1
ATOM 2201 N N . SER A 1 270 ? -19.031 33.299 12.051 1.00 43.66 270 SER A N 1
ATOM 2202 C CA . SER A 1 270 ? -18.424 33.202 13.378 1.00 43.66 270 SER A CA 1
ATOM 2203 C C . SER A 1 270 ? -19.139 32.121 14.183 1.00 43.66 270 SER A C 1
ATOM 2205 O O . SER A 1 270 ? -20.175 32.371 14.793 1.00 43.66 270 SER A O 1
ATOM 2207 N N . VAL A 1 271 ? -18.583 30.910 14.192 1.00 50.75 271 VAL A N 1
ATOM 2208 C CA . VAL A 1 271 ? -18.934 29.883 15.178 1.00 50.75 271 VAL A CA 1
ATOM 2209 C C . VAL A 1 271 ? -17.690 29.596 16.009 1.00 50.75 271 VAL A C 1
ATOM 2211 O O . VAL A 1 271 ? -16.671 29.114 15.511 1.00 50.75 271 VAL A O 1
ATOM 2214 N N . ARG A 1 272 ? -17.763 29.946 17.295 1.00 47.53 272 ARG A N 1
ATOM 2215 C CA . ARG A 1 272 ? -16.732 29.688 18.307 1.00 47.53 272 ARG A CA 1
ATOM 2216 C C . ARG A 1 272 ? -16.692 28.185 18.592 1.00 47.53 272 ARG A C 1
ATOM 2218 O O . ARG A 1 272 ? -17.457 27.686 19.407 1.00 47.53 272 ARG A O 1
ATOM 2225 N N . LEU A 1 273 ? -15.802 27.463 17.917 1.00 49.53 273 LEU A N 1
ATOM 2226 C CA . LEU A 1 273 ? -15.482 26.071 18.239 1.00 49.53 273 LEU A CA 1
ATOM 2227 C C . LEU A 1 273 ? -14.181 25.997 19.044 1.00 49.53 273 LEU A C 1
ATOM 2229 O O . LEU A 1 273 ? -13.209 26.702 18.758 1.00 49.53 273 LEU A O 1
ATOM 2233 N N . SER A 1 274 ? -14.187 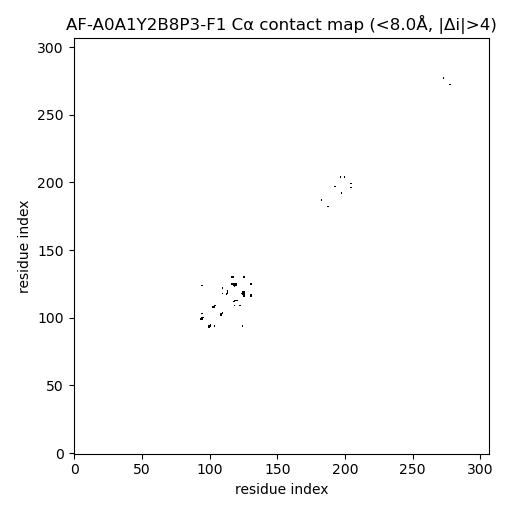25.146 20.072 1.00 50.81 274 SER A N 1
ATOM 2234 C CA . SER A 1 274 ? -13.055 24.900 20.967 1.00 50.81 274 SER A CA 1
ATOM 2235 C C . SER A 1 274 ? -11.847 24.326 20.210 1.00 50.81 274 SER A C 1
ATOM 2237 O O . SER A 1 274 ? -11.974 23.670 19.173 1.00 50.81 274 SER A O 1
ATOM 2239 N N . HIS A 1 275 ? -10.642 24.585 20.726 1.00 50.69 275 HIS A N 1
ATOM 2240 C CA . HIS A 1 275 ? -9.371 24.325 20.034 1.00 50.69 275 HIS A CA 1
ATOM 2241 C C . HIS A 1 275 ? -9.111 22.835 19.717 1.00 50.69 275 HIS A C 1
ATOM 2243 O O . HIS A 1 275 ? -8.325 22.539 18.818 1.00 50.69 275 HIS A O 1
ATOM 2249 N N . SER A 1 276 ? -9.808 21.901 20.376 1.00 48.50 276 SER A N 1
ATOM 2250 C CA . SER A 1 276 ? -9.686 20.455 20.125 1.00 48.50 276 SER A CA 1
ATOM 2251 C C . SER A 1 276 ? -10.388 20.017 18.826 1.00 48.50 276 SER A C 1
ATOM 2253 O O . SER A 1 276 ? -9.826 19.272 18.019 1.00 48.50 276 SER A O 1
ATOM 2255 N N . SER A 1 277 ? -11.565 20.580 18.531 1.00 50.72 277 SER A N 1
ATOM 2256 C CA . SER A 1 277 ? -12.374 20.211 17.355 1.00 50.72 277 SER A CA 1
ATOM 2257 C C . SER A 1 277 ? -11.806 20.740 16.032 1.00 50.72 277 SER A C 1
ATOM 2259 O O . SER A 1 277 ? -12.088 20.205 14.959 1.00 50.72 277 SER A O 1
ATOM 2261 N N . ARG A 1 278 ? -10.945 21.765 16.089 1.00 53.47 278 ARG A N 1
ATOM 2262 C CA . ARG A 1 278 ? -10.314 22.377 14.906 1.00 53.47 278 ARG A CA 1
ATOM 2263 C C . ARG A 1 278 ? -9.257 21.465 14.264 1.00 53.47 278 ARG A C 1
ATOM 2265 O O . ARG A 1 278 ? -9.073 21.497 13.050 1.00 53.47 278 ARG A O 1
ATOM 2272 N N . SER A 1 279 ? -8.606 20.618 15.066 1.00 55.66 279 SER A N 1
ATOM 2273 C CA . SER A 1 279 ? -7.585 19.658 14.615 1.00 55.66 279 SER A CA 1
ATOM 2274 C C . SER A 1 279 ? -8.191 18.481 13.842 1.00 55.66 279 SER A C 1
ATOM 2276 O O . SER A 1 279 ? -7.675 18.092 12.792 1.00 55.66 279 SER A O 1
ATOM 2278 N N . GLN A 1 280 ? -9.326 17.948 14.306 1.00 55.66 280 GLN A N 1
ATOM 2279 C CA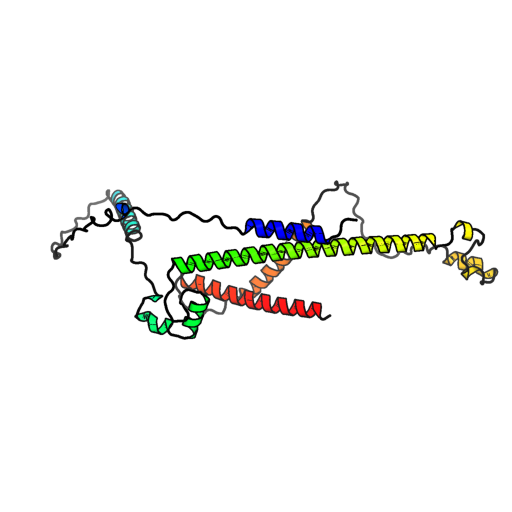 . GLN A 1 280 ? -10.006 16.844 13.623 1.00 55.66 280 GLN A CA 1
ATOM 2280 C C . GLN A 1 280 ? -10.661 17.288 12.311 1.00 55.66 280 GLN A C 1
ATOM 2282 O O . GLN A 1 280 ? -10.527 16.594 11.301 1.00 55.66 280 GLN A O 1
ATOM 2287 N N . PHE A 1 281 ? -11.257 18.484 12.280 1.00 58.25 281 PHE A N 1
ATOM 2288 C CA . PHE A 1 281 ? -11.860 19.026 11.060 1.00 58.25 281 PHE A CA 1
ATOM 2289 C C . PHE A 1 281 ? -10.813 19.262 9.956 1.00 58.25 281 PHE A C 1
ATOM 2291 O O . PHE A 1 281 ? -11.028 18.905 8.799 1.00 58.25 281 PHE A O 1
ATOM 2298 N N . HIS A 1 282 ? -9.621 19.759 10.311 1.00 57.47 282 HIS A N 1
ATOM 2299 C CA . HIS A 1 282 ? -8.526 19.921 9.347 1.00 57.47 282 HIS A CA 1
ATOM 2300 C C . HIS A 1 282 ? -7.998 18.589 8.790 1.00 57.47 282 HIS A C 1
ATOM 2302 O O . HIS A 1 282 ? -7.604 18.539 7.624 1.00 57.47 282 HIS A O 1
ATOM 2308 N N . ARG A 1 283 ? -8.010 17.506 9.581 1.00 60.94 283 ARG A N 1
ATOM 2309 C CA . ARG A 1 283 ? -7.590 16.168 9.123 1.00 60.94 283 ARG A CA 1
ATOM 2310 C C . ARG A 1 283 ? -8.619 15.509 8.201 1.00 60.94 283 ARG A C 1
ATOM 2312 O O . ARG A 1 283 ? -8.229 14.859 7.236 1.00 60.94 283 ARG A O 1
ATOM 2319 N N . GLN A 1 284 ? -9.915 15.694 8.457 1.00 65.44 284 GLN A N 1
ATOM 2320 C CA . GLN A 1 284 ? -10.968 15.176 7.574 1.00 65.44 284 GLN A CA 1
ATOM 2321 C C . GLN A 1 284 ? -10.995 15.904 6.227 1.00 65.44 284 GLN A C 1
ATOM 2323 O O . GLN A 1 284 ? -11.019 15.258 5.179 1.00 65.44 284 GLN A O 1
ATOM 2328 N N . VAL A 1 285 ? -10.897 17.236 6.238 1.00 72.38 285 VAL A N 1
ATOM 2329 C CA . VAL A 1 285 ? -10.889 18.028 5.000 1.00 72.38 285 VAL A CA 1
ATOM 2330 C C . VAL A 1 285 ? -9.628 17.754 4.169 1.00 72.38 285 VAL A C 1
ATOM 2332 O O . VAL A 1 285 ? -9.714 17.673 2.942 1.00 72.38 285 VAL A O 1
ATOM 2335 N N . SER A 1 286 ? -8.462 17.537 4.796 1.00 72.06 286 SER A N 1
ATOM 2336 C CA . SER A 1 286 ? -7.239 17.216 4.045 1.00 72.06 286 SER A CA 1
ATOM 2337 C C . SER A 1 286 ? -7.318 15.853 3.346 1.00 72.06 286 SER A C 1
ATOM 2339 O O . SER A 1 286 ? -6.901 15.740 2.192 1.00 72.06 286 SER A O 1
ATOM 2341 N N . MET A 1 287 ? -7.922 14.845 3.982 1.00 72.44 287 MET A N 1
ATOM 2342 C CA . MET A 1 287 ? -8.083 13.513 3.389 1.00 72.44 287 MET A CA 1
ATOM 2343 C C . MET A 1 287 ? -9.047 13.503 2.198 1.00 72.44 287 MET A C 1
ATOM 2345 O O . MET A 1 287 ? -8.758 12.858 1.189 1.00 72.44 287 MET A O 1
ATOM 2349 N N . GLU A 1 288 ? -10.151 14.255 2.244 1.00 78.88 288 GLU A N 1
ATOM 2350 C CA . GLU A 1 288 ? -11.055 14.352 1.089 1.00 78.88 288 GLU A CA 1
ATOM 2351 C C . GLU A 1 288 ? -10.396 15.015 -0.127 1.00 78.88 288 GLU A C 1
ATOM 2353 O O . GLU A 1 288 ? -10.597 14.579 -1.268 1.00 78.88 288 GLU A O 1
ATOM 2358 N N . ILE A 1 289 ? -9.583 16.048 0.104 1.00 82.50 289 ILE A N 1
ATOM 2359 C CA . ILE A 1 289 ? -8.861 16.751 -0.962 1.00 82.50 289 ILE A CA 1
ATOM 2360 C C . ILE A 1 289 ? -7.819 15.820 -1.598 1.00 82.50 289 ILE A C 1
ATOM 2362 O O . ILE A 1 289 ? -7.754 15.733 -2.827 1.00 82.50 289 ILE A O 1
ATOM 2366 N N . ILE A 1 290 ? -7.069 15.062 -0.789 1.00 82.56 290 ILE A N 1
ATOM 2367 C CA . ILE A 1 290 ? -6.094 14.070 -1.274 1.00 82.56 290 ILE A CA 1
ATOM 2368 C C . ILE A 1 290 ? -6.792 12.990 -2.115 1.00 82.56 290 ILE A C 1
ATOM 2370 O O . ILE A 1 290 ? -6.344 12.676 -3.221 1.00 82.56 290 ILE A O 1
ATOM 2374 N N . CYS A 1 291 ? -7.935 12.476 -1.655 1.00 83.19 291 CYS A N 1
ATOM 2375 C CA . CYS A 1 291 ? -8.721 11.481 -2.387 1.00 83.19 291 CYS A CA 1
ATOM 2376 C C . CYS A 1 291 ? -9.241 12.006 -3.736 1.00 83.19 291 CYS A C 1
ATOM 2378 O O . CYS A 1 291 ? -9.166 11.295 -4.745 1.00 83.19 291 CYS A O 1
ATOM 2380 N N . LYS A 1 292 ? -9.727 13.255 -3.798 1.00 86.06 292 LYS A N 1
ATOM 2381 C CA . LYS A 1 292 ? -10.141 13.892 -5.064 1.00 86.06 292 LYS A CA 1
ATOM 2382 C C . LYS A 1 292 ? -8.959 14.068 -6.022 1.00 86.06 292 LYS A C 1
ATOM 2384 O O . LYS A 1 292 ? -9.105 13.816 -7.220 1.00 86.06 292 LYS A O 1
ATOM 2389 N N . TYR A 1 293 ? -7.785 14.429 -5.503 1.00 84.12 293 TYR A N 1
ATOM 2390 C CA . TYR A 1 293 ? -6.581 14.629 -6.308 1.00 84.12 293 TYR A CA 1
ATOM 2391 C C . TYR A 1 293 ? -6.070 13.319 -6.923 1.00 84.12 293 TYR A C 1
ATOM 2393 O O . TYR A 1 293 ? -5.846 13.247 -8.132 1.00 84.12 293 TYR A O 1
ATOM 2401 N N . LEU A 1 294 ? -5.986 12.247 -6.126 1.00 86.25 294 LEU A N 1
ATOM 2402 C CA . LEU A 1 294 ? -5.576 10.918 -6.599 1.00 86.25 294 LEU A CA 1
ATOM 2403 C C . LEU A 1 294 ? -6.535 10.360 -7.658 1.00 86.25 294 LEU A C 1
ATOM 2405 O O . LEU A 1 294 ? -6.101 9.756 -8.642 1.00 86.25 294 LEU A O 1
ATOM 2409 N N . ARG A 1 295 ? -7.842 10.606 -7.505 1.00 88.56 295 ARG A N 1
ATOM 2410 C CA . ARG A 1 295 ? -8.853 10.176 -8.480 1.00 88.56 295 ARG A CA 1
ATOM 2411 C C . ARG A 1 295 ? -8.703 10.920 -9.815 1.00 88.56 295 ARG A C 1
ATOM 2413 O O . ARG A 1 295 ? -8.775 10.289 -10.868 1.00 88.56 295 ARG A O 1
ATOM 2420 N N . ARG A 1 296 ? -8.422 12.229 -9.790 1.00 85.69 296 ARG A N 1
ATOM 2421 C CA . ARG A 1 296 ? -8.175 13.037 -11.000 1.00 85.69 296 ARG A CA 1
ATOM 2422 C C . ARG A 1 296 ? -6.859 12.663 -11.690 1.00 85.69 296 ARG A C 1
ATOM 2424 O O . ARG A 1 296 ? -6.826 12.562 -12.913 1.00 85.69 296 ARG A O 1
ATOM 2431 N N . PHE A 1 297 ? -5.811 12.386 -10.918 1.00 85.19 297 PHE A N 1
ATOM 2432 C CA . PHE A 1 297 ? -4.516 11.945 -11.441 1.00 85.19 297 PHE A CA 1
ATOM 2433 C C . PHE A 1 297 ? -4.617 10.586 -12.150 1.00 85.19 297 PHE A C 1
ATOM 2435 O O . PHE A 1 297 ? -4.143 10.426 -13.273 1.00 85.19 297 PHE A O 1
ATOM 2442 N N . ARG A 1 298 ? -5.345 9.631 -11.556 1.00 88.62 298 ARG A N 1
ATOM 2443 C CA . ARG A 1 298 ? -5.610 8.321 -12.170 1.00 88.62 298 ARG A CA 1
ATOM 2444 C C . ARG A 1 298 ? -6.361 8.426 -13.503 1.00 88.62 298 ARG A C 1
ATOM 2446 O O . ARG A 1 298 ? -6.097 7.646 -14.412 1.00 88.62 298 ARG A O 1
ATOM 2453 N N . MET A 1 299 ? -7.277 9.387 -13.631 1.00 88.25 299 MET A N 1
ATOM 2454 C CA . MET A 1 299 ? -7.998 9.638 -14.887 1.00 88.25 299 MET A CA 1
ATOM 2455 C C . MET A 1 299 ? -7.085 10.209 -15.979 1.00 88.25 299 MET A C 1
ATOM 2457 O O . MET A 1 299 ? -7.252 9.864 -17.145 1.00 88.25 299 MET A O 1
ATOM 2461 N N . GLN A 1 300 ? -6.104 11.046 -15.624 1.00 82.94 300 GLN A N 1
ATOM 2462 C CA . GLN A 1 300 ? -5.141 11.569 -16.598 1.00 82.94 300 GLN A CA 1
ATOM 2463 C C . GLN A 1 300 ? -4.157 10.503 -17.085 1.00 82.94 300 GLN A C 1
ATOM 2465 O O . GLN A 1 300 ? -3.868 10.470 -18.277 1.00 82.94 300 GLN A O 1
ATOM 2470 N N . LEU A 1 301 ? -3.710 9.596 -16.208 1.00 81.25 301 LEU A N 1
ATOM 2471 C CA . LEU A 1 301 ? -2.859 8.470 -16.610 1.00 81.25 301 LEU A CA 1
ATOM 2472 C C . LEU A 1 301 ? -3.566 7.542 -17.605 1.00 81.25 301 LEU A C 1
ATOM 2474 O O . LEU A 1 301 ? -3.016 7.254 -18.662 1.00 81.25 301 LEU A O 1
ATOM 2478 N N . LYS A 1 302 ? -4.835 7.190 -17.353 1.00 83.19 302 LYS A N 1
ATOM 2479 C CA . LYS A 1 302 ? -5.636 6.405 -18.311 1.00 83.19 302 LYS A CA 1
ATOM 2480 C C . LYS A 1 302 ? -5.807 7.091 -19.672 1.00 83.19 302 LYS A C 1
ATOM 2482 O O . LYS A 1 302 ? -5.936 6.416 -20.689 1.00 83.19 302 LYS A O 1
ATOM 2487 N N . LYS A 1 303 ? -5.829 8.427 -19.704 1.00 82.38 303 LYS A N 1
ATOM 2488 C CA . LYS A 1 303 ? -5.948 9.205 -20.946 1.00 82.38 303 LYS A CA 1
ATOM 2489 C C . LYS A 1 303 ? -4.639 9.246 -21.751 1.00 82.38 303 LYS A C 1
ATOM 2491 O O . LYS A 1 303 ? -4.694 9.438 -22.955 1.00 82.38 303 LYS A O 1
ATOM 2496 N N . GLN A 1 304 ? -3.491 9.058 -21.099 1.00 72.94 304 GLN A N 1
ATOM 2497 C CA . GLN A 1 304 ? -2.183 8.929 -21.756 1.00 72.94 304 GLN A CA 1
ATOM 2498 C C . GLN A 1 304 ? -1.932 7.504 -22.270 1.00 72.94 304 GLN A C 1
ATOM 2500 O O . GLN A 1 304 ? -1.236 7.338 -23.256 1.00 72.94 304 GLN A O 1
ATOM 2505 N N . GLU A 1 305 ? -2.516 6.483 -21.636 1.00 74.94 305 GLU A N 1
ATOM 2506 C CA . GLU A 1 305 ? -2.408 5.080 -22.081 1.00 74.94 305 GLU A CA 1
ATOM 2507 C C . GLU A 1 305 ? -3.331 4.729 -23.262 1.00 74.94 305 GLU A C 1
ATOM 2509 O O . GLU A 1 305 ? -3.162 3.686 -23.884 1.00 74.94 305 GLU A O 1
ATOM 2514 N N . SER A 1 306 ? -4.330 5.569 -23.551 1.00 73.19 306 SER A N 1
ATOM 2515 C CA . SER A 1 306 ? -5.316 5.363 -24.627 1.00 73.19 306 SER A CA 1
ATOM 2516 C C . SER A 1 306 ? -5.054 6.204 -25.882 1.00 73.19 306 SER A C 1
ATOM 2518 O O . SER A 1 306 ? -5.872 6.180 -26.801 1.00 73.19 306 SER A O 1
ATOM 2520 N N . SER A 1 307 ? -3.939 6.939 -25.918 1.00 61.59 307 SER A N 1
ATOM 2521 C CA . SER A 1 307 ? -3.512 7.781 -27.038 1.00 61.59 307 SER A CA 1
ATOM 2522 C C . SER A 1 307 ? -2.160 7.337 -27.570 1.00 61.59 307 SER A C 1
ATOM 2524 O O . SER A 1 307 ? -1.916 7.656 -28.752 1.00 61.59 307 SER A O 1
#

Secondary structure (DSSP, 8-state):
---THHHHHHHHHHHHTT-----PPP----GGGGGGSS--PPPP------------------SS-HHHHHHHHHHHHHHHHHHHHSS------GGG-GGGHHHHHSHHHHHHHHHTTSB-TTSPBPPHHHHHHHHHHHHHHHHHHHHHHHHHHHHHHHHHHHHHHHHHHHHHHHHHHHHHHSPPTTTTTTSSS-GGGTTS-GGGHHHHHHHHS-------SS----PPP------S---THHHHHHHHHHHHHHHHHHHHHHT---S-------TTHHHHHHHHHHHHHHHHHHHHHHHHHHHHHT-

Mean predicted aligned error: 23.2 Å

Radius of gyration: 42.48 Å; Cα contacts (8 Å, |Δi|>4): 33; chains: 1; bounding box: 66×75×134 Å

Sequence (307 aa):
MVPHNDRLEKIRKLRESTLKAPELPPLHLSATALARAASASPSIISNGSVSPAAVSKIVIPKGKEIISNVWETRIKERTYDLNLVTKQMPVYEPLLDDYLWDYFQNPKTRRHLTDLGLVARDGTIIDHKDFKYAQIRLQKMEYERNILKQDQERILDREIEIAIRKKAKTDKMRMQEHFQSMPDPASRAGKPYPEFLQNYPVTMWRTVLLYAQRPPSLTHVGVPRQRPKTSRRPNTSKTPLTTLKKFINYLATHAKSLMQEIWKPPVTFSVRLSHSSRSQFHRQVSMEIICKYLRRFRMQLKKQESS

InterPro domains:
  IPR027962 Glutamate-rich protein 3 [PTHR23034] (87-180)

Organism: NCBI:txid329046

Solvent-accessible surface area (backbone atoms only — not comparable to full-atom values): 19801 Å² total; per-residue (Å²): 136,82,68,78,62,63,62,55,55,53,54,52,55,59,54,60,69,69,66,68,73,83,84,74,79,84,82,81,80,67,76,77,72,71,71,74,76,78,81,80,82,85,82,86,79,86,84,81,89,81,82,93,85,80,93,72,85,82,78,80,80,85,88,79,66,71,68,65,53,54,55,54,48,52,49,50,52,53,55,56,63,56,56,62,76,65,52,82,67,78,81,83,56,69,91,77,34,76,89,44,42,72,63,50,64,35,68,68,50,39,49,50,36,36,76,71,50,51,24,46,96,92,65,50,75,52,53,73,66,60,40,51,52,52,51,53,52,52,53,51,53,49,51,54,51,50,51,55,50,53,52,51,52,54,51,50,54,50,52,51,50,51,50,52,53,49,49,55,50,52,51,50,49,53,50,51,50,53,60,67,71,45,77,54,72,71,77,44,64,83,47,97,57,65,75,83,59,73,78,52,62,78,88,47,50,72,61,52,50,62,67,67,47,71,68,76,76,85,82,80,84,80,75,95,73,82,77,79,78,88,75,78,89,77,82,96,81,83,75,82,61,63,65,53,49,53,50,50,51,52,50,54,54,52,50,52,57,52,50,60,66,71,64,58,79,73,82,87,76,94,71,95,72,61,81,72,61,56,58,56,54,53,54,54,56,50,50,55,51,52,53,54,50,55,54,53,51,54,53,52,53,56,56,62,77,76,108

pLDDT: mean 70.07, std 18.88, range [35.59, 98.38]

Foldseek 3Di:
DDDPVVVVVVVVVVVVVVPPDDDDDDDDDDPVVVVPPPPDDDDDDDDDDDDDDDDDDDDDDDDDCPVVVVVVVVVVVVVVVVVVVPPPDPDDDLLPDPVCVVVCPPPVNVVVCCVLVQAPPVRHGDDPVVSVVVVVVVVVVVVVVVVVVVVVVVVVVVVVVVVVVVVVVVVVVVVVVVVVPPPDVVVVPVPPDDPVCVPDDPVCPVVVVCVVPPPPPPPPDDDDDDDDDDDDDDDPDDDPVVVVVVVVVVVVVVVVVVVVVVPPDPDDDDDDDDPVVVVVVVVVVVVVVVVVVVVVVVVVVVVVVVD